Protein AF-A0A2M6ZKQ8-F1 (afdb_monomer)

Sequence (285 aa):
KYWEIKCQNPAWPGDPDGFCILHSQDKEKNPDDFQAALQARWKQTDQESYDFRGVFFPGFFEPVEVFGSQEFNQPVDFSWATFTKGANFYGAAFTKRAHFFKATFTEGADFYGAAIGGPVVFWGINPRDEAGRAPSFIGIFSRLEFQDRGVLRFQDTSLARVRFEGADLRRPEFHHVTWGSIGGRQIIYDEASLRQEEKEKPWFWDWFWARLSGHLALIAFALEIGHTADTTGRDSIGAYLAEEPAPPEPPWGDKYGEVERLYRNLKLNYEAAGDYKNAGDFHYG

Secondary structure (DSSP, 8-state):
--------SPPPTT-TT---TTT---TTS-HHHHHHHHHHHHT-TT-SSEE-TT-EE-TT--TTSSSTT-EE-S-EE-TT-EESS-EE-TT-EE-S-EEEES-EESS-EE-TT-EE-SEEEEES-S---TTS--PPPEEE-TT-EE-TT-EEEEESSB-TEEE-TT--TTS-EEES-B-EEETTEEE-HHHHHHHHHHHTSHHHHHHHHHHHHHHHHHHHHHHHTTS----SS---HHHHTTTSPPPPPPS-TTHHHHHHHHHHHHHHHHHHTT-HHHHHH----

Structure (mmCIF, N/CA/C/O backbone):
data_AF-A0A2M6ZKQ8-F1
#
_entry.id   AF-A0A2M6ZKQ8-F1
#
loop_
_atom_site.group_PDB
_atom_site.id
_atom_site.type_symbol
_atom_site.label_atom_id
_atom_site.label_alt_id
_atom_site.label_comp_id
_atom_site.label_asym_id
_atom_site.label_entity_id
_atom_site.label_seq_id
_atom_site.pdbx_PDB_ins_code
_atom_site.Cartn_x
_atom_site.Cartn_y
_atom_site.Cartn_z
_atom_site.occupancy
_atom_site.B_iso_or_equiv
_atom_site.auth_seq_id
_atom_site.auth_comp_id
_atom_site.auth_asym_id
_atom_site.auth_atom_id
_atom_site.pdbx_PDB_model_num
ATOM 1 N N . LYS A 1 1 ? -25.793 2.882 1.926 1.00 47.22 1 LYS A N 1
ATOM 2 C CA . LYS A 1 1 ? -24.306 2.849 1.922 1.00 47.22 1 LYS A CA 1
ATOM 3 C C . LYS A 1 1 ? -23.889 1.649 2.785 1.00 47.22 1 LYS A C 1
ATOM 5 O O . LYS A 1 1 ? -24.547 1.431 3.790 1.00 47.22 1 LYS A O 1
ATOM 10 N N . TYR A 1 2 ? -22.942 0.817 2.345 1.00 41.56 2 TYR A N 1
ATOM 11 C CA . TYR A 1 2 ? -22.690 -0.562 2.828 1.00 41.56 2 TYR A CA 1
ATOM 12 C C . TYR A 1 2 ? -22.033 -0.663 4.235 1.00 41.56 2 TYR A C 1
ATOM 14 O O . TYR A 1 2 ? -21.024 -1.342 4.389 1.00 41.56 2 TYR A O 1
ATOM 22 N N . TRP A 1 3 ? -22.578 -0.007 5.271 1.00 48.62 3 TRP A N 1
ATOM 23 C CA . TRP A 1 3 ? -21.941 0.069 6.605 1.00 48.62 3 TRP A CA 1
ATOM 24 C C . TRP A 1 3 ? -22.767 -0.471 7.781 1.00 48.62 3 TRP A C 1
ATOM 26 O O . TRP A 1 3 ? -22.469 -0.148 8.924 1.00 48.62 3 TRP A O 1
ATOM 36 N N . GLU A 1 4 ? -23.762 -1.333 7.567 1.00 48.19 4 GLU A N 1
ATOM 37 C CA . GLU A 1 4 ? -24.428 -2.040 8.680 1.00 48.19 4 GLU A CA 1
ATOM 38 C C . GLU A 1 4 ? -23.592 -3.212 9.232 1.00 48.19 4 GLU A C 1
ATOM 40 O O . GLU A 1 4 ? -24.129 -4.222 9.688 1.00 48.19 4 GLU A O 1
ATOM 45 N N . ILE A 1 5 ? -22.260 -3.104 9.240 1.00 55.84 5 ILE A N 1
ATOM 46 C CA . ILE A 1 5 ? -21.491 -3.923 10.175 1.00 55.84 5 ILE A CA 1
ATOM 47 C C . ILE A 1 5 ? -21.741 -3.267 11.526 1.00 55.84 5 ILE A C 1
ATOM 49 O O . ILE A 1 5 ? -21.116 -2.261 11.853 1.00 55.84 5 ILE A O 1
ATOM 53 N N . LYS A 1 6 ? -22.719 -3.785 12.278 1.00 59.50 6 LYS A N 1
ATOM 54 C CA . LYS A 1 6 ? -22.971 -3.351 13.653 1.00 59.50 6 LYS A CA 1
ATOM 55 C C . LYS A 1 6 ? -21.688 -3.564 14.444 1.00 59.50 6 LYS A C 1
ATOM 57 O O . LYS A 1 6 ? -21.388 -4.678 14.872 1.00 59.50 6 LYS A O 1
ATOM 62 N N . CYS A 1 7 ? -20.911 -2.498 14.593 1.00 74.56 7 CYS A N 1
ATOM 63 C CA . CYS A 1 7 ? -19.802 -2.485 15.517 1.00 74.56 7 CYS A CA 1
ATOM 64 C C . CYS A 1 7 ? -20.380 -2.796 16.899 1.00 74.56 7 CYS A C 1
ATOM 66 O O . CYS A 1 7 ? -21.322 -2.146 17.339 1.00 74.56 7 CYS A O 1
ATOM 68 N N . GLN A 1 8 ? -19.857 -3.831 17.552 1.00 77.81 8 GLN A N 1
ATOM 69 C CA . GLN A 1 8 ? -20.337 -4.247 18.872 1.00 77.81 8 GLN A CA 1
ATOM 70 C C . GLN A 1 8 ? -19.828 -3.324 19.990 1.00 77.81 8 GLN A C 1
ATOM 72 O O . GLN A 1 8 ? -20.259 -3.450 21.133 1.00 77.81 8 GLN A O 1
ATOM 77 N N . ASN A 1 9 ? -18.908 -2.405 19.673 1.00 81.00 9 ASN A N 1
ATOM 78 C CA . ASN A 1 9 ? -18.417 -1.431 20.637 1.00 81.00 9 ASN A CA 1
ATOM 79 C C . ASN A 1 9 ? -19.531 -0.425 20.964 1.00 81.00 9 ASN A C 1
ATOM 81 O O . ASN A 1 9 ? -20.252 -0.006 20.054 1.00 81.00 9 ASN A O 1
ATOM 85 N N . PRO A 1 10 ? -19.642 0.013 22.229 1.00 85.44 10 PRO A N 1
ATOM 86 C CA . PRO A 1 10 ? -20.581 1.061 22.594 1.00 85.44 10 PRO A CA 1
ATOM 87 C C . PRO A 1 10 ? -20.283 2.352 21.822 1.00 85.44 10 PRO A C 1
ATOM 89 O O . PRO A 1 10 ? -19.131 2.633 21.472 1.00 85.44 10 PRO A O 1
ATOM 92 N N . ALA A 1 11 ? -21.334 3.138 21.581 1.00 88.19 11 ALA A N 1
ATOM 93 C CA . ALA A 1 11 ? -21.202 4.487 21.051 1.00 88.19 11 ALA A CA 1
ATOM 94 C C . ALA A 1 11 ? -20.261 5.303 21.948 1.00 88.19 11 ALA A C 1
ATOM 96 O O . ALA A 1 11 ? -20.346 5.240 23.178 1.00 88.19 11 ALA A O 1
ATOM 97 N N . TRP A 1 12 ? -19.347 6.045 21.333 1.00 89.19 12 TRP A N 1
ATOM 98 C CA . TRP A 1 12 ? -18.466 6.946 22.056 1.00 89.19 12 TRP A CA 1
ATOM 99 C C . TRP A 1 12 ? -19.237 8.237 22.350 1.00 89.19 12 TRP A C 1
ATOM 101 O O . TRP A 1 12 ? -19.787 8.820 21.420 1.00 89.19 12 TRP A O 1
ATOM 111 N N . PRO A 1 13 ? -19.293 8.710 23.610 1.00 86.75 13 PRO A N 1
ATOM 112 C CA . PRO A 1 13 ? -20.080 9.893 23.964 1.00 86.75 13 PRO A CA 1
ATOM 113 C C . PRO A 1 13 ? -19.708 11.174 23.202 1.00 86.75 13 PRO A C 1
ATOM 115 O O . PRO A 1 13 ? -20.522 12.090 23.142 1.00 86.75 13 PRO A O 1
ATOM 118 N N . GLY A 1 14 ? -18.489 11.248 22.657 1.00 84.19 14 GLY A N 1
ATOM 119 C CA . GLY A 1 14 ? -18.013 12.387 21.870 1.00 84.19 14 GLY A CA 1
ATOM 120 C C . GLY A 1 14 ? -18.521 12.430 20.427 1.00 84.19 14 GLY A C 1
ATOM 121 O O . GLY A 1 14 ? -18.343 13.450 19.771 1.00 84.19 14 GLY A O 1
ATOM 122 N N . ASP A 1 15 ? -19.168 11.371 19.928 1.00 87.38 15 ASP A N 1
ATOM 123 C CA . ASP A 1 15 ? -19.640 11.303 18.545 1.00 87.38 15 ASP A CA 1
ATOM 124 C C . ASP A 1 15 ? -21.160 11.555 18.449 1.00 87.38 15 ASP A C 1
ATOM 126 O O . ASP A 1 15 ? -21.947 10.777 19.000 1.00 87.38 15 ASP A O 1
ATOM 130 N N . PRO A 1 16 ? -21.612 12.613 17.749 1.00 85.69 16 PRO A N 1
ATOM 131 C CA . PRO A 1 16 ? -23.032 12.968 17.667 1.00 85.69 16 PRO A CA 1
ATOM 132 C C . PRO A 1 16 ? -23.868 11.967 16.858 1.00 85.69 16 PRO A C 1
ATOM 134 O O . PRO A 1 16 ? -25.083 11.898 17.048 1.00 85.69 16 PRO A O 1
ATOM 137 N N . ASP A 1 17 ? -23.232 11.183 15.986 1.00 86.25 17 ASP A N 1
ATOM 138 C CA . ASP A 1 17 ? -23.883 10.190 15.131 1.00 86.25 17 ASP A CA 1
ATOM 139 C C . ASP A 1 17 ? -23.919 8.797 15.792 1.00 86.25 17 ASP A C 1
ATOM 141 O O . ASP A 1 17 ? -24.439 7.833 15.223 1.00 86.25 17 ASP A O 1
ATOM 145 N N . GLY A 1 18 ? -23.403 8.684 17.023 1.00 86.69 18 GLY A N 1
ATOM 146 C CA . GLY A 1 18 ? -23.422 7.460 17.816 1.00 86.69 18 GLY A CA 1
ATOM 147 C C . GLY A 1 18 ? -22.392 6.419 17.378 1.00 86.69 18 GLY A C 1
ATOM 148 O O . GLY A 1 18 ? -22.538 5.240 17.717 1.00 86.69 18 GLY A O 1
ATOM 149 N N . PHE A 1 19 ? -21.349 6.811 16.638 1.00 89.75 19 PHE A N 1
ATOM 150 C CA . PHE A 1 19 ? -20.256 5.895 16.316 1.00 89.75 19 PHE A CA 1
ATOM 151 C C . PHE A 1 19 ? -19.421 5.563 17.558 1.00 89.75 19 PHE A C 1
ATOM 153 O O . PHE A 1 19 ? -19.274 6.360 18.483 1.00 89.75 19 PHE A O 1
ATOM 160 N N . CYS A 1 20 ? -18.832 4.365 17.592 1.00 91.75 20 CYS A N 1
ATOM 161 C CA . CYS A 1 20 ? -17.807 4.066 18.589 1.00 91.75 20 CYS A CA 1
ATOM 162 C C . CYS A 1 20 ? -16.519 4.839 18.268 1.00 91.75 20 CYS A C 1
ATOM 164 O O . CYS A 1 20 ? -16.308 5.272 17.136 1.00 91.75 20 CYS A O 1
ATOM 166 N N . ILE A 1 21 ? -15.603 4.942 19.229 1.00 91.94 21 ILE A N 1
ATOM 167 C CA . ILE A 1 21 ? -14.386 5.750 19.066 1.00 91.94 21 ILE A CA 1
ATOM 168 C C . ILE A 1 21 ? -13.503 5.308 17.881 1.00 91.94 21 ILE A C 1
ATOM 170 O O . ILE A 1 21 ? -12.842 6.131 17.250 1.00 91.94 21 ILE A O 1
ATOM 174 N N . LEU A 1 22 ? -13.523 4.019 17.516 1.00 90.62 22 LEU A N 1
ATOM 175 C CA . LEU A 1 22 ? -12.774 3.504 16.362 1.00 90.62 22 LEU A CA 1
ATOM 176 C C . LEU A 1 22 ? -13.371 3.960 15.024 1.00 90.62 22 LEU A C 1
ATOM 178 O O . LEU A 1 22 ? -12.634 4.168 14.064 1.00 90.62 22 LEU A O 1
ATOM 182 N N . HIS A 1 23 ? -14.691 4.123 14.964 1.00 91.88 23 HIS A N 1
ATOM 183 C CA . HIS A 1 23 ? -15.439 4.452 13.747 1.00 91.88 23 HIS A CA 1
ATOM 184 C C . HIS A 1 23 ? -15.820 5.932 13.650 1.00 91.88 23 HIS A C 1
ATOM 186 O O . HIS A 1 23 ? -16.163 6.392 12.564 1.00 91.88 23 HIS A O 1
ATOM 192 N N . SER A 1 24 ? -15.715 6.680 14.750 1.00 91.88 24 SER A N 1
ATOM 193 C CA . SER A 1 24 ? -15.879 8.131 14.759 1.00 91.88 24 SER A CA 1
ATOM 194 C C . SER A 1 24 ? -14.840 8.800 13.858 1.00 91.88 24 SER A C 1
ATOM 196 O O . SER A 1 24 ? -13.636 8.518 13.957 1.00 91.88 24 SER A O 1
ATOM 198 N N . GLN A 1 25 ? -15.323 9.695 12.993 1.00 91.25 25 GLN A N 1
ATOM 199 C CA . GLN A 1 25 ? -14.504 10.511 12.090 1.00 91.25 25 GLN A CA 1
ATOM 200 C C . GLN A 1 25 ? -13.973 11.786 12.754 1.00 91.25 25 GLN A C 1
ATOM 202 O O . GLN A 1 25 ? -13.304 12.586 12.093 1.00 91.25 25 GLN A O 1
ATOM 207 N N . ASP A 1 26 ? -14.255 11.983 14.044 1.00 89.06 26 ASP A N 1
ATOM 208 C CA . ASP A 1 26 ? -13.649 13.063 14.805 1.00 89.06 26 ASP A CA 1
ATOM 209 C C . ASP A 1 26 ? -12.125 12.869 14.848 1.00 89.06 26 ASP A C 1
ATOM 211 O O . ASP A 1 26 ? -11.605 11.833 15.280 1.00 89.06 26 ASP A O 1
ATOM 215 N N . LYS A 1 27 ? -11.403 13.870 14.340 1.00 83.06 27 LYS A N 1
ATOM 216 C CA . LYS A 1 27 ? -9.936 13.882 14.295 1.00 83.06 27 LYS A CA 1
ATOM 217 C C . LYS A 1 27 ? -9.327 14.206 15.655 1.00 83.06 27 LYS A C 1
ATOM 219 O O . LYS A 1 27 ? -8.185 13.824 15.890 1.00 83.06 27 LYS A O 1
ATOM 224 N N . GLU A 1 28 ? -10.101 14.841 16.530 1.00 82.62 28 GLU A N 1
ATOM 225 C CA . GLU A 1 28 ? -9.702 15.292 17.864 1.00 82.62 28 GLU A CA 1
ATOM 226 C C . GLU A 1 28 ? -10.157 14.315 18.962 1.00 82.62 28 GLU A C 1
ATOM 228 O O . GLU A 1 28 ? -10.115 14.636 20.152 1.00 82.62 28 GLU A O 1
ATOM 233 N N . LYS A 1 29 ? -10.596 13.103 18.586 1.00 87.06 29 LYS A N 1
ATOM 234 C CA . LYS A 1 29 ? -10.920 12.050 19.552 1.00 87.06 29 LYS A CA 1
ATOM 235 C C . LYS A 1 29 ? -9.732 11.748 20.456 1.00 87.06 29 LYS A C 1
ATOM 237 O O . LYS A 1 29 ? -8.587 11.745 20.010 1.00 87.06 29 LYS A O 1
ATOM 242 N N . ASN A 1 30 ? -10.024 11.463 21.722 1.00 87.38 30 ASN A N 1
ATOM 243 C CA . ASN A 1 30 ? -8.994 11.259 22.731 1.00 87.38 30 ASN A CA 1
ATOM 244 C C . ASN A 1 30 ? -8.021 10.123 22.315 1.00 87.38 30 ASN A C 1
ATOM 246 O O . ASN A 1 30 ? -8.480 9.009 22.027 1.00 87.38 30 ASN A O 1
ATOM 250 N N . PRO A 1 31 ? -6.699 10.388 22.284 1.00 86.25 31 PRO A N 1
ATOM 251 C CA . PRO A 1 31 ? -5.703 9.397 21.889 1.00 86.25 31 PRO A CA 1
ATOM 252 C C . PRO A 1 31 ? -5.658 8.138 22.739 1.00 86.25 31 PRO A C 1
ATOM 254 O O . PRO A 1 31 ? -5.641 7.034 22.189 1.00 86.25 31 PRO A O 1
ATOM 257 N N . ASP A 1 32 ? -5.693 8.304 24.057 1.00 86.25 32 ASP A N 1
ATOM 258 C CA . ASP A 1 32 ? -5.588 7.211 25.016 1.00 86.25 32 ASP A CA 1
ATOM 259 C C . ASP A 1 32 ? -6.807 6.289 24.910 1.00 86.25 32 ASP A C 1
ATOM 261 O O . ASP A 1 32 ? 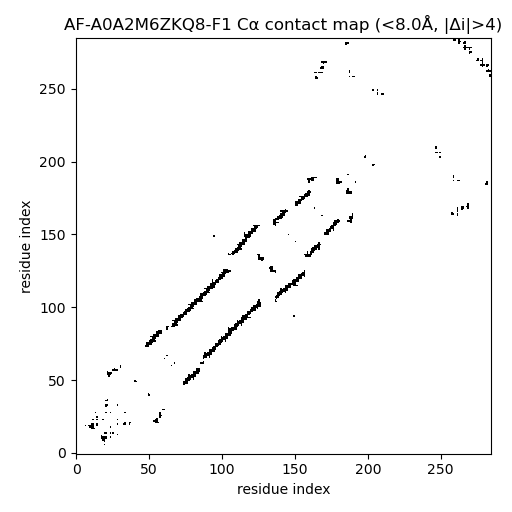-6.669 5.065 24.858 1.00 86.25 32 ASP A O 1
ATOM 265 N N . ASP A 1 33 ? -8.006 6.866 24.785 1.00 88.62 33 ASP A N 1
ATOM 266 C CA . ASP A 1 33 ? -9.246 6.106 24.627 1.00 88.62 33 ASP A CA 1
ATOM 267 C C . ASP A 1 33 ? -9.259 5.319 23.307 1.00 88.62 33 ASP A C 1
ATOM 269 O O . ASP A 1 33 ? -9.672 4.153 23.269 1.00 88.62 33 ASP A O 1
ATOM 273 N N . PHE A 1 34 ? -8.799 5.930 22.205 1.00 89.25 34 PHE A N 1
ATOM 274 C CA . PHE A 1 34 ? -8.717 5.230 20.923 1.00 89.25 34 PHE A CA 1
ATOM 275 C C . PHE A 1 34 ? -7.690 4.101 20.995 1.00 89.25 34 PHE A C 1
ATOM 277 O O . PHE A 1 34 ? -7.975 2.988 20.547 1.00 89.25 34 PHE A O 1
ATOM 284 N N . GLN A 1 35 ? -6.508 4.363 21.561 1.00 86.44 35 GLN A N 1
ATOM 285 C CA . GLN A 1 35 ? -5.457 3.361 21.705 1.00 86.44 35 GLN A CA 1
ATOM 286 C C . GLN A 1 35 ? -5.925 2.204 22.592 1.00 86.44 35 GLN A C 1
ATOM 288 O O . GLN A 1 35 ? -5.723 1.045 22.231 1.00 86.44 35 GLN A O 1
ATOM 293 N N . ALA A 1 36 ? -6.627 2.484 23.692 1.00 86.38 36 ALA A N 1
ATOM 294 C CA . ALA A 1 36 ? -7.229 1.464 24.544 1.00 86.38 36 ALA A CA 1
ATOM 295 C C . ALA A 1 36 ? -8.258 0.616 23.778 1.00 86.38 36 ALA A C 1
ATOM 297 O O . ALA A 1 36 ? -8.217 -0.615 23.845 1.00 86.38 36 ALA A O 1
ATOM 298 N N . ALA A 1 37 ? -9.138 1.248 22.993 1.00 88.06 37 ALA A N 1
ATOM 299 C CA . ALA A 1 37 ? -10.113 0.544 22.159 1.00 88.06 37 ALA A CA 1
ATOM 300 C C . ALA A 1 37 ? -9.448 -0.317 21.070 1.00 88.06 37 ALA A C 1
ATOM 302 O O . ALA A 1 37 ? -9.923 -1.417 20.773 1.00 88.06 37 ALA A O 1
ATOM 303 N N . LEU A 1 38 ? -8.338 0.152 20.494 1.00 87.12 38 LEU A N 1
ATOM 304 C CA . LEU A 1 38 ? -7.572 -0.572 19.483 1.00 87.12 38 LEU A CA 1
ATOM 305 C C . LEU A 1 38 ? -6.811 -1.760 20.088 1.00 87.12 38 LEU A C 1
ATOM 307 O O . LEU A 1 38 ? -6.895 -2.878 19.579 1.00 87.12 38 LEU A O 1
ATOM 311 N N . GLN A 1 39 ? -6.135 -1.561 21.221 1.00 83.56 39 GLN A N 1
ATOM 312 C CA . GLN A 1 39 ? -5.462 -2.633 21.959 1.00 83.56 39 GLN A CA 1
ATOM 313 C C . GLN A 1 39 ? -6.450 -3.698 22.445 1.00 83.56 39 GLN A C 1
ATOM 315 O O . GLN A 1 39 ? -6.131 -4.887 22.435 1.00 83.56 39 GLN A O 1
ATOM 320 N N . ALA A 1 40 ? -7.663 -3.298 22.837 1.00 81.56 40 ALA A N 1
ATOM 321 C CA . ALA A 1 40 ? -8.723 -4.228 23.208 1.00 81.56 40 ALA A CA 1
ATOM 322 C C . ALA A 1 40 ? -9.171 -5.117 22.037 1.00 81.56 40 ALA A C 1
ATOM 324 O O . ALA A 1 40 ? -9.675 -6.208 22.286 1.00 81.56 40 ALA A O 1
ATOM 325 N N . ARG A 1 41 ? -8.976 -4.695 20.778 1.00 77.50 41 ARG A N 1
ATOM 326 C CA . ARG A 1 41 ? -9.163 -5.562 19.602 1.00 77.50 41 ARG A CA 1
ATOM 327 C C . ARG A 1 41 ? -7.996 -6.528 19.431 1.00 77.50 41 ARG A C 1
ATOM 329 O O . ARG A 1 41 ? -8.231 -7.707 19.217 1.00 77.50 41 ARG A O 1
ATOM 336 N N . TRP A 1 42 ? -6.764 -6.057 19.615 1.00 76.25 42 TRP A N 1
ATOM 337 C CA . TRP A 1 42 ? -5.563 -6.889 19.478 1.00 76.25 42 TRP A CA 1
ATOM 338 C C . TRP A 1 42 ? -5.480 -8.023 20.508 1.00 76.25 42 TRP A C 1
ATOM 340 O O . TRP A 1 42 ? -5.042 -9.127 20.199 1.00 76.25 42 TRP A O 1
ATOM 350 N N . LYS A 1 43 ? -5.894 -7.753 21.752 1.00 68.94 43 LYS A N 1
ATOM 351 C CA . LYS A 1 43 ? -5.790 -8.694 22.881 1.00 68.94 43 LYS A CA 1
ATOM 352 C C . LYS A 1 43 ? -6.867 -9.781 22.897 1.00 68.94 43 LYS A C 1
ATOM 354 O O . LYS A 1 43 ? -6.831 -10.635 23.779 1.00 68.94 43 LYS A O 1
ATOM 359 N N . GLN A 1 44 ? -7.824 -9.768 21.970 1.00 66.25 44 GLN A N 1
ATOM 360 C CA . GLN A 1 44 ? -8.826 -10.830 21.877 1.00 66.25 44 GLN A CA 1
ATOM 361 C C . GLN A 1 44 ? -8.190 -12.066 21.228 1.00 66.25 44 GLN A C 1
ATOM 363 O O . GLN A 1 44 ? -8.255 -12.256 20.020 1.00 66.25 44 GLN A O 1
ATOM 368 N N . THR A 1 45 ? -7.554 -12.900 22.054 1.00 54.03 45 THR A N 1
ATOM 369 C CA . THR A 1 45 ? -6.807 -14.109 21.657 1.00 54.03 45 THR A CA 1
ATOM 370 C C . THR A 1 45 ? -7.648 -15.176 20.956 1.00 54.03 45 THR A C 1
ATOM 372 O O . THR A 1 45 ? -7.084 -16.042 20.294 1.00 54.03 45 THR A O 1
ATOM 375 N N . ASP A 1 46 ? -8.975 -15.098 21.072 1.00 65.38 46 ASP A N 1
ATOM 376 C CA . ASP A 1 46 ? -9.921 -16.044 20.469 1.00 65.38 46 ASP A CA 1
ATOM 377 C C . ASP A 1 46 ? -10.451 -15.577 19.102 1.00 65.38 46 ASP A C 1
ATOM 379 O O . ASP A 1 46 ? -11.302 -16.240 18.510 1.00 65.38 46 ASP A O 1
ATOM 383 N N . GLN A 1 47 ? -10.004 -14.422 18.594 1.00 68.44 47 GLN A N 1
ATOM 384 C CA . GLN A 1 47 ? -10.425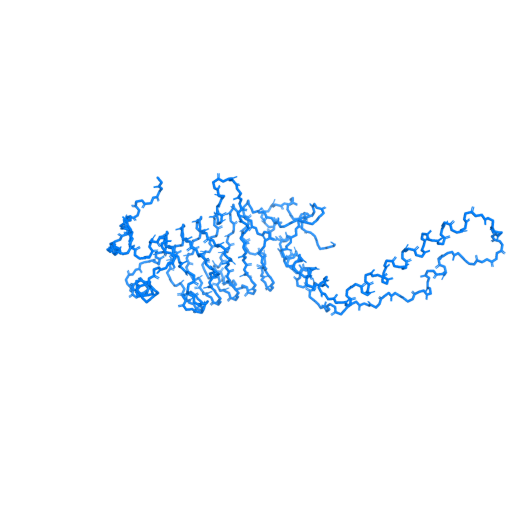 -13.970 17.269 1.00 68.44 47 GLN A CA 1
ATOM 385 C C . GLN A 1 47 ? -9.860 -14.889 16.184 1.00 68.44 47 GLN A C 1
ATOM 387 O O . GLN A 1 47 ? -8.731 -15.352 16.274 1.00 68.44 47 GLN A O 1
ATOM 392 N N . GLU A 1 48 ? -10.654 -15.167 15.150 1.00 84.06 48 GLU A N 1
ATOM 393 C CA . GLU A 1 48 ? -10.186 -15.860 13.941 1.00 84.06 48 GLU A CA 1
ATOM 394 C C . GLU A 1 48 ? -9.548 -14.888 12.936 1.00 84.06 48 GLU A C 1
ATOM 396 O O . GLU A 1 48 ? -8.918 -15.320 11.971 1.00 84.06 48 GLU A O 1
ATOM 401 N N . SER A 1 49 ? -9.742 -13.579 13.133 1.00 88.88 49 SER A N 1
ATOM 402 C CA . SER A 1 49 ? -9.271 -12.510 12.254 1.00 88.88 49 SER A CA 1
ATOM 403 C C . SER A 1 49 ? -9.232 -11.159 12.965 1.00 88.88 49 SER A C 1
ATOM 405 O O . SER A 1 49 ? -10.150 -10.836 13.720 1.00 88.88 49 SER A O 1
ATOM 407 N N . TYR A 1 50 ? -8.267 -10.319 12.605 1.00 88.50 50 TYR A N 1
ATOM 408 C CA . TYR A 1 50 ? -8.221 -8.912 12.987 1.00 88.50 50 TYR A CA 1
ATOM 409 C C . TYR A 1 50 ? -9.170 -8.078 12.108 1.00 88.50 50 TYR A C 1
ATOM 411 O O . TYR A 1 50 ? -8.958 -7.932 10.903 1.00 88.50 50 TYR A O 1
ATOM 419 N N . ASP A 1 51 ? -10.219 -7.511 12.706 1.00 88.19 51 ASP A N 1
ATOM 420 C CA . ASP A 1 51 ? -11.218 -6.696 11.999 1.00 88.19 51 ASP A CA 1
ATOM 421 C C . ASP A 1 51 ? -11.023 -5.195 12.263 1.00 88.19 51 ASP A C 1
ATOM 423 O O . ASP A 1 51 ? -11.417 -4.678 13.317 1.00 88.19 51 ASP A O 1
ATOM 427 N N . PHE A 1 52 ? -10.449 -4.500 11.277 1.00 90.44 52 PHE A N 1
ATOM 428 C CA . PHE A 1 52 ? -10.273 -3.045 11.243 1.00 90.44 52 PHE A CA 1
ATOM 429 C C . PHE A 1 52 ? -11.147 -2.381 10.172 1.00 90.44 52 PHE A C 1
ATOM 431 O O . PHE A 1 52 ? -10.866 -1.259 9.733 1.00 90.44 52 PHE A O 1
ATOM 438 N N . ARG A 1 53 ? -12.226 -3.044 9.740 1.00 91.50 53 ARG A N 1
ATOM 439 C CA . ARG A 1 53 ? -13.091 -2.503 8.692 1.00 91.50 53 ARG A CA 1
ATOM 440 C C . ARG A 1 53 ? -13.726 -1.189 9.128 1.00 91.50 53 ARG A C 1
ATOM 442 O O . ARG A 1 53 ? -14.306 -1.085 10.212 1.00 91.50 53 ARG A O 1
ATOM 449 N N . GLY A 1 54 ? -13.623 -0.182 8.265 1.00 91.25 54 GLY A N 1
ATOM 450 C CA . GLY A 1 54 ? -14.181 1.152 8.484 1.00 91.25 54 GLY A CA 1
ATOM 451 C C . GLY A 1 54 ? -13.518 1.970 9.596 1.00 91.25 54 GLY A C 1
ATOM 452 O O . GLY A 1 54 ? -13.996 3.064 9.880 1.00 91.25 54 GLY A O 1
ATOM 453 N N . VAL A 1 55 ? -12.460 1.470 10.247 1.00 91.75 55 VAL A N 1
ATOM 454 C CA . VAL A 1 55 ? -11.797 2.200 11.337 1.00 91.75 55 VAL A CA 1
ATOM 455 C C . VAL A 1 55 ? -11.195 3.497 10.797 1.00 91.75 55 VAL A C 1
ATOM 457 O O . VAL A 1 55 ? -10.523 3.511 9.764 1.00 91.75 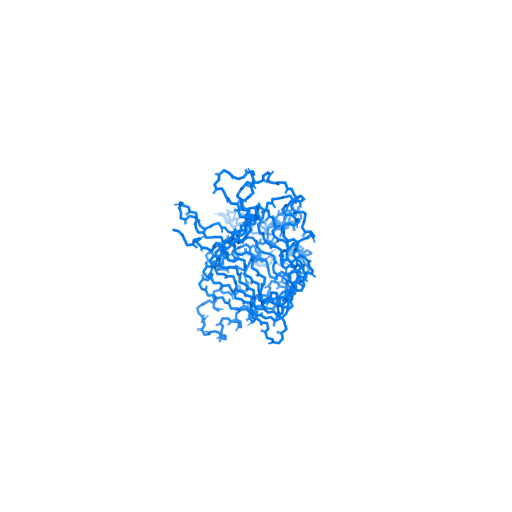55 VAL A O 1
ATOM 460 N N . PHE A 1 56 ? -11.434 4.593 11.508 1.00 92.38 56 PHE A N 1
ATOM 461 C CA . PHE A 1 56 ? -10.873 5.902 11.209 1.00 92.38 56 PHE A CA 1
ATOM 462 C C . PHE A 1 56 ? -9.654 6.130 12.107 1.00 92.38 56 PHE A C 1
ATOM 464 O O . PHE A 1 56 ? -9.803 6.416 13.293 1.00 92.38 56 PHE A O 1
ATOM 471 N N . PHE A 1 57 ? -8.449 5.969 11.570 1.00 90.56 57 PHE A N 1
ATOM 472 C CA . PHE A 1 57 ? -7.189 6.167 12.281 1.00 90.56 57 PHE A CA 1
ATOM 473 C C . PHE A 1 57 ? -6.826 7.662 12.298 1.00 90.56 57 PHE A C 1
ATOM 475 O O . PHE A 1 57 ? -6.541 8.240 11.238 1.00 90.56 57 PHE A O 1
ATOM 482 N N . PRO A 1 58 ? -6.866 8.310 13.475 1.00 86.50 58 PRO A N 1
ATOM 483 C CA . PRO A 1 58 ? -6.557 9.726 13.617 1.00 86.50 58 PRO A CA 1
ATOM 484 C C . PRO A 1 58 ? -5.044 9.975 13.542 1.00 86.50 58 PRO A C 1
ATOM 486 O O . PRO A 1 58 ? -4.230 9.057 13.623 1.00 86.50 58 PRO A O 1
ATOM 489 N N . GLY A 1 59 ? -4.669 11.237 13.361 1.00 73.62 59 GLY A N 1
ATOM 490 C CA . GLY A 1 59 ? -3.315 11.619 12.969 1.00 73.62 59 GLY A CA 1
ATOM 491 C C . GLY A 1 59 ? -2.284 11.776 14.083 1.00 73.62 59 GLY A C 1
ATOM 492 O O . GLY A 1 59 ? -1.175 12.211 13.804 1.00 73.62 59 GLY A O 1
ATOM 493 N N . PHE A 1 60 ? -2.640 11.483 15.329 1.00 69.38 60 PHE A N 1
ATOM 494 C CA . PHE A 1 60 ? -1.734 11.604 16.476 1.00 69.38 60 PHE A CA 1
ATOM 495 C C . PHE A 1 60 ? -0.970 10.308 16.782 1.00 69.38 60 PHE A C 1
ATOM 497 O O . PHE A 1 60 ? -0.156 10.287 17.699 1.00 69.38 60 PHE A O 1
ATOM 504 N N . PHE A 1 61 ? -1.235 9.223 16.045 1.00 62.25 61 PHE A N 1
ATOM 505 C CA . PHE A 1 61 ? -0.439 8.005 16.149 1.00 62.25 61 PHE A CA 1
ATOM 506 C C . PHE A 1 61 ? 0.940 8.257 15.551 1.00 62.25 61 PHE A C 1
ATOM 508 O O . PHE A 1 61 ? 1.077 8.407 14.337 1.00 62.25 61 PHE A O 1
ATOM 515 N N . GLU A 1 62 ? 1.959 8.305 16.407 1.00 54.91 62 GLU A N 1
ATOM 516 C CA . GLU A 1 62 ? 3.342 8.287 15.948 1.00 54.91 62 GLU A CA 1
ATOM 517 C C . GLU A 1 62 ? 3.604 6.988 15.162 1.00 54.91 62 GLU A C 1
ATOM 519 O O . GLU A 1 62 ? 3.068 5.929 15.520 1.00 54.91 62 GLU A O 1
ATOM 524 N N . PRO A 1 63 ? 4.430 7.028 14.099 1.00 43.69 63 PRO A N 1
ATOM 525 C CA . PRO A 1 63 ? 4.557 5.931 13.144 1.00 43.69 63 PRO A CA 1
ATOM 526 C C . PRO A 1 63 ? 4.891 4.572 13.789 1.00 43.69 63 PRO A C 1
ATOM 528 O O . PRO A 1 63 ? 4.497 3.535 13.276 1.00 43.69 63 PRO A O 1
ATOM 531 N N . VAL A 1 64 ? 5.580 4.523 14.926 1.00 49.72 64 VAL A N 1
ATOM 532 C CA . VAL A 1 64 ? 6.068 3.249 15.482 1.00 49.72 64 VAL A CA 1
ATOM 533 C C . VAL A 1 64 ? 4.986 2.448 16.229 1.00 49.72 64 VAL A C 1
ATOM 535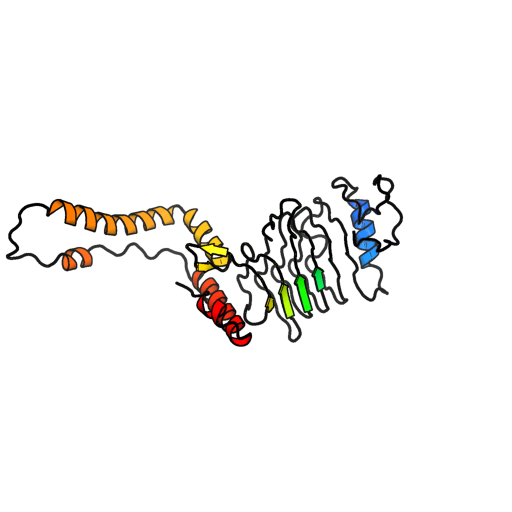 O O . VAL A 1 64 ? 5.151 1.247 16.422 1.00 49.72 64 VAL A O 1
ATOM 538 N N . GLU A 1 65 ? 3.867 3.049 16.641 1.00 65.12 65 GLU A N 1
ATOM 539 C CA . GLU A 1 65 ? 3.089 2.465 17.748 1.00 65.12 65 GLU A CA 1
ATOM 540 C C . GLU A 1 65 ? 1.941 1.511 17.380 1.00 65.12 65 GLU A C 1
ATOM 542 O O . GLU A 1 65 ? 1.395 0.878 18.284 1.00 65.12 65 GLU A O 1
ATOM 547 N N . VAL A 1 66 ? 1.555 1.354 16.105 1.00 73.25 66 VAL A N 1
ATOM 548 C CA . VAL A 1 66 ? 0.314 0.610 15.785 1.00 73.25 66 VAL A CA 1
ATOM 549 C C . VAL A 1 66 ? 0.519 -0.692 15.010 1.00 73.25 66 VAL A C 1
ATOM 551 O O . VAL A 1 66 ? 0.121 -1.748 15.497 1.00 73.25 66 VAL A O 1
ATOM 554 N N . PHE A 1 67 ? 1.109 -0.649 13.812 1.00 86.38 67 PHE A N 1
ATOM 555 C CA . PHE A 1 67 ? 1.274 -1.848 12.971 1.00 86.38 67 PHE A CA 1
ATOM 556 C C . PHE A 1 67 ? 2.729 -2.144 12.590 1.00 86.38 67 PHE A C 1
ATOM 558 O O . PHE A 1 67 ? 3.008 -3.221 12.061 1.00 86.38 67 PHE A O 1
ATOM 565 N N . GLY A 1 68 ? 3.657 -1.229 12.881 1.00 87.12 68 GLY A N 1
ATOM 566 C CA . GLY A 1 68 ? 5.084 -1.421 12.641 1.00 87.12 68 GLY A CA 1
ATOM 567 C C . GLY A 1 68 ? 5.625 -2.635 13.398 1.00 87.12 68 GLY A C 1
ATOM 568 O O . GLY A 1 68 ? 5.317 -2.842 14.573 1.00 87.12 68 GLY A O 1
ATOM 569 N N . SER A 1 69 ? 6.412 -3.457 12.707 1.00 90.12 69 SER A N 1
ATOM 570 C CA . SER A 1 69 ? 7.031 -4.689 13.209 1.00 90.12 69 SER A CA 1
ATOM 571 C C . SER A 1 69 ? 6.048 -5.716 13.790 1.00 90.12 69 SER A C 1
ATOM 573 O O . SER A 1 69 ? 6.469 -6.647 14.475 1.00 90.12 69 SER A O 1
ATOM 575 N N . GLN A 1 70 ? 4.742 -5.565 13.544 1.00 89.94 70 GLN A N 1
ATOM 576 C CA . GLN A 1 70 ? 3.734 -6.511 14.013 1.00 89.94 70 GLN A CA 1
ATOM 577 C C . GLN A 1 70 ? 3.664 -7.734 13.104 1.00 89.94 70 GLN A C 1
ATOM 579 O O . GLN A 1 70 ? 3.737 -7.625 11.879 1.00 89.94 70 GLN A O 1
ATOM 584 N N . GLU A 1 71 ? 3.446 -8.903 13.704 1.00 92.62 71 GLU A N 1
ATOM 585 C CA . GLU A 1 71 ? 3.128 -10.125 12.971 1.00 92.62 71 GLU A CA 1
ATOM 586 C C . GLU A 1 71 ? 1.609 -10.344 12.929 1.00 92.62 71 GLU A C 1
ATOM 588 O O . GLU A 1 71 ? 0.975 -10.670 13.932 1.00 92.62 71 GLU A O 1
ATOM 593 N N . PHE A 1 72 ? 1.021 -10.224 11.740 1.00 91.94 72 PHE A N 1
ATOM 594 C CA . PHE A 1 72 ? -0.365 -10.591 11.469 1.00 91.94 72 PHE A CA 1
ATOM 595 C C . PHE A 1 72 ? -0.454 -12.089 11.158 1.00 91.94 72 PHE A C 1
ATOM 597 O O . PHE A 1 72 ? -0.426 -12.522 9.999 1.00 91.94 72 PHE A O 1
ATOM 604 N N . ASN A 1 73 ? -0.563 -12.884 12.223 1.00 92.25 73 ASN A N 1
ATOM 605 C CA . ASN A 1 73 ? -0.675 -14.346 12.176 1.00 92.25 73 ASN A CA 1
ATOM 606 C C . ASN A 1 73 ? -2.107 -14.878 11.978 1.00 92.25 73 ASN A C 1
ATOM 608 O O . ASN A 1 73 ? -2.315 -16.089 11.835 1.00 92.25 73 ASN A O 1
ATOM 612 N N . GLN A 1 74 ? -3.071 -13.966 11.888 1.00 92.50 74 GLN A N 1
ATOM 613 C CA . GLN A 1 74 ? -4.463 -14.195 11.521 1.00 92.50 74 GLN A CA 1
ATOM 614 C C . GLN A 1 74 ? -4.838 -13.307 10.329 1.00 92.50 74 GLN A C 1
ATOM 616 O O . GLN A 1 74 ? -4.175 -12.293 10.092 1.00 92.50 74 GLN A O 1
ATOM 621 N N . PRO A 1 75 ? -5.874 -13.666 9.547 1.00 94.50 75 PRO A N 1
ATOM 622 C CA . PRO A 1 75 ? -6.417 -12.774 8.535 1.00 94.50 75 PRO A CA 1
ATOM 623 C C . PRO A 1 75 ? -6.705 -11.378 9.101 1.00 94.50 75 PRO A C 1
ATOM 625 O O . PRO A 1 75 ? -7.288 -11.270 10.174 1.00 94.50 75 PRO A O 1
ATOM 628 N N . VAL A 1 76 ? -6.323 -10.323 8.386 1.00 93.94 76 VAL A N 1
ATOM 629 C CA . VAL A 1 76 ? -6.567 -8.928 8.773 1.00 93.94 76 VAL A CA 1
ATOM 630 C C . VAL A 1 76 ? -7.332 -8.189 7.681 1.00 93.94 76 VAL A C 1
ATOM 632 O O . VAL A 1 76 ? -7.006 -8.290 6.495 1.00 93.94 76 VAL A O 1
ATOM 635 N N . ASP A 1 77 ? -8.367 -7.451 8.071 1.00 94.25 77 ASP A N 1
ATOM 636 C CA . ASP A 1 77 ? -9.224 -6.714 7.146 1.00 94.25 77 ASP A CA 1
ATOM 637 C C . ASP A 1 77 ? -9.251 -5.215 7.482 1.00 94.25 77 ASP A C 1
ATOM 639 O O . ASP A 1 77 ? -9.818 -4.795 8.489 1.00 94.25 77 ASP A O 1
ATOM 643 N N . PHE A 1 78 ? -8.646 -4.412 6.605 1.00 95.06 78 PHE A N 1
ATOM 644 C CA . PHE A 1 78 ? -8.633 -2.947 6.626 1.00 95.06 78 PHE A CA 1
ATOM 645 C C . PHE A 1 78 ? -9.615 -2.348 5.610 1.00 95.06 78 PHE A C 1
ATOM 647 O O . PHE A 1 78 ? -9.461 -1.196 5.195 1.00 95.06 78 PHE A O 1
ATOM 654 N N . SER A 1 79 ? -10.609 -3.109 5.144 1.00 95.19 79 SER A N 1
ATOM 655 C CA . SER A 1 79 ? -11.555 -2.617 4.145 1.00 95.19 79 SER A CA 1
ATOM 656 C C . SER A 1 79 ? -12.243 -1.350 4.641 1.00 95.19 79 SER A C 1
ATOM 658 O O . SER A 1 79 ? -12.807 -1.328 5.735 1.00 95.19 79 SER A O 1
ATOM 660 N N . TRP A 1 80 ? -12.218 -0.296 3.828 1.00 94.19 80 TRP A N 1
ATOM 661 C CA . TRP A 1 80 ? -12.788 1.018 4.145 1.00 94.19 80 TRP A CA 1
ATOM 662 C C . TRP A 1 80 ? -12.164 1.741 5.342 1.00 94.19 80 TRP A C 1
ATOM 664 O O . TRP A 1 80 ? -12.694 2.762 5.778 1.00 94.19 80 TRP A O 1
ATOM 674 N N . ALA A 1 81 ? -11.043 1.246 5.872 1.00 93.94 81 ALA A N 1
ATOM 675 C CA . ALA A 1 81 ? -10.282 1.975 6.872 1.00 93.94 81 ALA A CA 1
ATOM 676 C C . ALA A 1 81 ? -9.778 3.304 6.294 1.00 93.94 81 ALA A C 1
ATOM 678 O O . ALA A 1 81 ? -9.449 3.403 5.108 1.00 93.94 81 ALA A O 1
ATOM 679 N N . THR A 1 82 ? -9.712 4.328 7.136 1.00 93.62 82 THR A N 1
ATOM 680 C CA . THR A 1 82 ? -9.192 5.647 6.768 1.00 93.62 82 THR A CA 1
ATOM 681 C C . THR A 1 82 ? -7.987 5.972 7.629 1.00 93.62 82 THR A C 1
ATOM 683 O O . THR A 1 82 ? -8.112 6.079 8.842 1.00 93.62 82 THR A O 1
ATOM 686 N N . PHE A 1 83 ? -6.834 6.164 7.000 1.00 92.44 83 PHE A N 1
ATOM 687 C CA . PHE A 1 83 ? -5.601 6.627 7.621 1.00 92.44 83 PHE A CA 1
ATOM 688 C C . PHE A 1 83 ? -5.422 8.104 7.291 1.00 92.44 83 PHE A C 1
ATOM 690 O O . PHE A 1 83 ? -5.208 8.462 6.132 1.00 92.44 83 PHE A O 1
ATOM 697 N N . THR A 1 84 ? -5.579 8.959 8.306 1.00 90.00 84 THR A N 1
ATOM 698 C CA . THR A 1 84 ? -5.530 10.427 8.154 1.00 90.00 84 THR A CA 1
ATOM 699 C C . THR A 1 84 ? -4.120 11.013 8.130 1.00 90.00 84 THR A C 1
ATOM 701 O O . THR A 1 84 ? -3.942 12.159 7.705 1.00 90.00 84 THR A O 1
ATOM 704 N N . LYS A 1 85 ? -3.133 10.219 8.540 1.00 87.31 85 LYS A N 1
ATOM 705 C CA . LYS A 1 85 ? -1.693 10.469 8.439 1.00 87.31 85 LYS A CA 1
ATOM 706 C C . LYS A 1 85 ? -1.011 9.257 7.809 1.00 87.31 85 LYS A C 1
ATOM 708 O O . LYS A 1 85 ? -1.691 8.306 7.420 1.00 87.31 85 LYS A O 1
ATOM 713 N N . GLY A 1 86 ? 0.313 9.311 7.677 1.00 86.81 86 GLY A N 1
ATOM 714 C CA . GLY A 1 86 ? 1.103 8.203 7.146 1.00 86.81 86 GLY A CA 1
ATOM 715 C C . GLY A 1 86 ? 0.848 6.910 7.925 1.00 86.81 86 GLY A C 1
ATOM 716 O O . GLY A 1 86 ? 1.125 6.841 9.120 1.00 86.81 86 GLY A O 1
ATOM 717 N N . ALA A 1 87 ? 0.307 5.889 7.258 1.00 90.62 87 ALA A N 1
ATOM 718 C CA . ALA A 1 87 ? 0.088 4.581 7.867 1.00 90.62 87 ALA A CA 1
ATOM 719 C C . ALA A 1 87 ? 1.410 3.811 7.926 1.00 90.62 87 ALA A C 1
ATOM 721 O O . ALA A 1 87 ? 2.053 3.627 6.896 1.00 90.62 87 ALA A O 1
ATOM 722 N N . ASN A 1 88 ? 1.820 3.345 9.101 1.00 91.44 88 ASN A N 1
ATOM 723 C CA . ASN A 1 88 ? 3.095 2.653 9.258 1.00 91.44 88 ASN A CA 1
ATOM 724 C C . ASN A 1 88 ? 2.892 1.143 9.447 1.00 91.44 88 ASN A C 1
ATOM 726 O O . ASN A 1 88 ? 2.336 0.702 10.450 1.00 91.44 88 ASN A O 1
ATOM 730 N N . PHE A 1 89 ? 3.399 0.384 8.480 1.00 94.12 89 PHE A N 1
ATOM 731 C CA . PHE A 1 89 ? 3.554 -1.070 8.447 1.00 94.12 89 PHE A CA 1
ATOM 732 C C . PHE A 1 89 ? 5.032 -1.463 8.233 1.00 94.12 89 PHE A C 1
ATOM 734 O O . PHE A 1 89 ? 5.326 -2.537 7.703 1.00 94.12 89 PHE A O 1
ATOM 741 N N . TYR A 1 90 ? 5.967 -0.590 8.620 1.00 93.94 90 TYR A N 1
ATOM 742 C CA . TYR A 1 90 ? 7.411 -0.809 8.561 1.00 93.94 90 TYR A CA 1
ATOM 743 C C . TYR A 1 90 ? 7.757 -2.134 9.235 1.00 93.94 90 TYR A C 1
ATOM 745 O O . TYR A 1 90 ? 7.411 -2.340 10.397 1.00 93.94 90 TYR A O 1
ATOM 753 N N . GLY A 1 91 ? 8.419 -3.043 8.522 1.00 94.62 91 GLY A N 1
ATOM 754 C CA . GLY A 1 91 ? 8.820 -4.349 9.051 1.00 94.62 91 GLY A CA 1
ATOM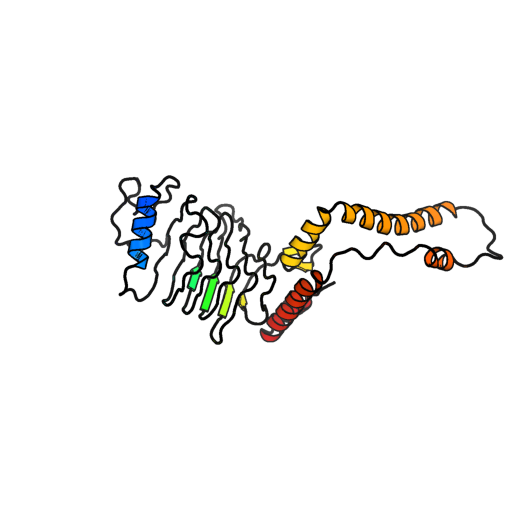 755 C C . GLY A 1 91 ? 7.666 -5.271 9.466 1.00 94.62 91 GLY A C 1
ATOM 756 O O . GLY A 1 91 ? 7.915 -6.290 10.106 1.00 94.62 91 GLY A O 1
ATOM 757 N N . ALA A 1 92 ? 6.409 -4.940 9.152 1.00 95.62 92 ALA A N 1
ATOM 758 C CA . ALA A 1 92 ? 5.272 -5.787 9.497 1.00 95.62 92 ALA A CA 1
ATOM 759 C C . ALA A 1 92 ? 5.318 -7.113 8.721 1.00 95.62 92 ALA A C 1
ATOM 761 O O . ALA A 1 92 ? 5.698 -7.152 7.550 1.00 95.62 92 ALA A O 1
ATOM 762 N N . ALA A 1 93 ? 4.877 -8.201 9.348 1.00 96.56 93 ALA A N 1
ATOM 763 C CA . ALA A 1 93 ? 4.824 -9.522 8.736 1.00 96.56 93 ALA A CA 1
ATOM 764 C C . ALA A 1 93 ? 3.373 -9.974 8.544 1.00 96.56 93 ALA A C 1
ATOM 766 O O . ALA A 1 93 ? 2.649 -10.224 9.503 1.00 96.56 93 ALA A O 1
ATOM 767 N N . PHE A 1 94 ? 2.943 -10.130 7.295 1.00 96.88 94 PHE A N 1
ATOM 768 C CA . PHE A 1 94 ? 1.616 -10.632 6.944 1.00 96.88 94 PHE A CA 1
ATOM 769 C C . PHE A 1 94 ? 1.702 -12.120 6.614 1.00 96.88 94 PHE A C 1
ATOM 771 O O . PHE A 1 94 ? 1.899 -12.495 5.458 1.00 96.88 94 PHE A O 1
ATOM 778 N N . THR A 1 95 ? 1.582 -12.996 7.617 1.00 95.81 95 THR A N 1
ATOM 779 C CA . THR A 1 95 ? 1.700 -14.455 7.407 1.00 95.81 95 THR A CA 1
ATOM 780 C C . THR A 1 95 ? 0.377 -15.100 6.980 1.00 95.81 95 THR A C 1
ATOM 782 O O . THR A 1 95 ? 0.354 -16.224 6.465 1.00 95.81 95 THR A O 1
ATOM 785 N N . LYS A 1 96 ? -0.737 -14.374 7.137 1.00 95.31 96 LYS A N 1
ATOM 786 C CA . LYS A 1 96 ? -2.074 -14.711 6.624 1.00 95.31 96 LYS A CA 1
ATOM 787 C C . LYS A 1 96 ? -2.584 -13.639 5.659 1.00 95.31 96 LYS A C 1
ATOM 789 O O . LYS A 1 96 ? -1.851 -12.758 5.228 1.00 95.31 96 LYS A O 1
ATOM 794 N N . ARG A 1 97 ? -3.854 -13.768 5.270 1.00 95.88 97 ARG A N 1
ATOM 795 C CA . ARG A 1 97 ? -4.528 -12.866 4.336 1.00 95.88 97 ARG A CA 1
ATOM 796 C C . ARG A 1 97 ? -4.642 -11.452 4.918 1.00 95.88 97 ARG A C 1
ATOM 798 O O . ARG A 1 97 ? -5.205 -11.312 5.993 1.00 95.88 97 ARG A O 1
ATOM 805 N N . ALA A 1 98 ? -4.219 -10.427 4.186 1.00 97.38 98 ALA A N 1
ATOM 806 C CA . ALA A 1 98 ? -4.421 -9.022 4.542 1.00 97.38 98 ALA A CA 1
ATOM 807 C C . ALA A 1 98 ? -5.151 -8.277 3.421 1.00 97.38 98 ALA A C 1
ATOM 809 O O . ALA A 1 98 ? -4.715 -8.306 2.270 1.00 97.38 98 ALA A O 1
ATOM 810 N N . HIS A 1 99 ? -6.273 -7.631 3.734 1.00 97.62 99 HIS A N 1
ATOM 811 C CA . HIS A 1 99 ? -7.112 -6.950 2.747 1.00 97.62 99 HIS A CA 1
ATOM 812 C C . HIS A 1 99 ? -7.187 -5.443 3.000 1.00 97.62 99 HIS A C 1
ATOM 814 O O . HIS A 1 99 ? -7.579 -5.006 4.076 1.00 97.62 99 HIS A O 1
ATOM 820 N N . PHE A 1 100 ? -6.902 -4.658 1.964 1.00 97.88 100 PHE A N 1
ATOM 821 C CA . PHE A 1 100 ? -7.063 -3.205 1.921 1.00 97.88 100 PHE A CA 1
ATOM 822 C C . PHE A 1 100 ? -8.057 -2.846 0.810 1.00 97.88 100 PHE A C 1
ATOM 824 O O . PHE A 1 100 ? -7.693 -2.274 -0.220 1.00 97.88 100 PHE A O 1
ATOM 831 N N . PHE A 1 101 ? -9.323 -3.241 0.966 1.00 97.19 101 PHE A N 1
ATOM 832 C CA . PHE A 1 101 ? -10.360 -2.930 -0.021 1.00 97.19 101 PHE A CA 1
ATOM 833 C C . PHE A 1 101 ? -10.926 -1.530 0.216 1.00 97.19 101 PHE A C 1
ATOM 835 O O . PHE A 1 101 ? -11.530 -1.264 1.253 1.00 97.19 101 PHE A O 1
ATOM 842 N N . LYS A 1 102 ? -10.741 -0.628 -0.750 1.00 95.12 102 LYS A N 1
ATOM 843 C CA . LYS A 1 102 ? -11.213 0.765 -0.694 1.00 95.12 102 LYS A CA 1
ATOM 844 C C . LYS A 1 102 ? -10.809 1.506 0.586 1.00 95.12 102 LYS A C 1
ATOM 846 O O . LYS A 1 102 ? -11.520 2.396 1.051 1.00 95.12 102 LYS A O 1
ATOM 851 N N . ALA A 1 103 ? -9.662 1.130 1.147 1.00 96.00 103 ALA A N 1
ATOM 852 C CA . ALA A 1 103 ? -9.020 1.872 2.219 1.00 96.00 103 ALA A CA 1
ATOM 853 C C . ALA A 1 103 ? -8.523 3.228 1.694 1.00 96.00 103 ALA A C 1
ATOM 855 O O . ALA A 1 103 ? -8.181 3.362 0.515 1.00 96.00 103 ALA A O 1
ATOM 856 N N . THR A 1 104 ? -8.483 4.226 2.569 1.00 94.75 104 THR A N 1
ATOM 857 C CA . THR A 1 104 ? -8.040 5.586 2.245 1.00 94.75 104 THR A CA 1
ATOM 858 C C . THR A 1 104 ? -6.766 5.913 3.013 1.00 94.75 104 THR A C 1
ATOM 860 O O . THR A 1 104 ? -6.760 5.846 4.236 1.00 94.75 104 THR A O 1
ATOM 863 N N . PHE A 1 105 ? -5.712 6.303 2.302 1.00 94.19 105 PHE A N 1
ATOM 864 C CA . PHE A 1 105 ? -4.425 6.761 2.822 1.00 94.19 105 PHE A CA 1
ATOM 865 C C . PHE A 1 105 ? -4.199 8.207 2.373 1.00 94.19 105 PHE A C 1
ATOM 867 O O . PHE A 1 105 ? -3.915 8.455 1.197 1.00 94.19 105 PHE A O 1
ATOM 874 N N . THR A 1 106 ? -4.341 9.171 3.283 1.00 91.06 106 THR A N 1
ATOM 875 C CA . THR A 1 106 ? -4.254 10.604 2.942 1.00 91.06 106 THR A CA 1
ATOM 876 C C . THR A 1 106 ? -2.818 11.087 2.745 1.00 91.06 106 THR A C 1
ATOM 878 O O . THR A 1 106 ? -2.567 11.875 1.838 1.00 91.06 106 THR A O 1
ATOM 881 N N . GLU A 1 107 ? -1.878 10.608 3.562 1.00 90.69 107 GLU A N 1
ATOM 882 C CA . GLU A 1 107 ? -0.451 10.976 3.492 1.00 90.69 107 GLU A CA 1
ATOM 883 C C . GLU A 1 107 ? 0.448 9.815 3.038 1.00 90.69 107 GLU A C 1
ATOM 885 O O . GLU A 1 107 ? 1.658 9.973 2.903 1.00 90.69 107 GLU A O 1
ATOM 890 N N . GLY A 1 108 ? -0.152 8.663 2.736 1.00 92.44 108 GLY A N 1
ATOM 891 C CA . GLY A 1 108 ? 0.535 7.474 2.244 1.00 92.44 108 GLY A CA 1
ATOM 892 C C . GLY A 1 108 ? 0.667 6.360 3.274 1.00 92.44 108 GLY A C 1
ATOM 893 O O . GLY A 1 108 ? 0.093 6.422 4.363 1.00 92.44 108 GLY A O 1
ATOM 894 N N . ALA A 1 109 ? 1.396 5.315 2.895 1.00 94.44 109 ALA A N 1
ATOM 895 C CA . ALA A 1 109 ? 1.669 4.169 3.747 1.00 94.44 109 ALA A CA 1
ATOM 896 C C . ALA A 1 109 ? 3.097 3.647 3.562 1.00 94.44 109 ALA A C 1
ATOM 898 O O . ALA A 1 109 ? 3.594 3.553 2.436 1.00 94.44 109 ALA A O 1
ATOM 899 N N . ASP A 1 110 ? 3.728 3.285 4.672 1.00 95.38 110 ASP A N 1
ATOM 900 C CA . ASP A 1 110 ? 5.073 2.730 4.725 1.00 95.38 110 ASP A CA 1
ATOM 901 C C . ASP A 1 110 ? 5.024 1.222 4.996 1.00 95.38 110 ASP A C 1
ATOM 903 O O . ASP A 1 110 ? 4.596 0.800 6.063 1.00 95.38 110 ASP A O 1
ATOM 907 N N . PHE A 1 111 ? 5.448 0.422 4.021 1.00 96.88 111 PHE A N 1
ATOM 908 C CA . PHE A 1 111 ? 5.620 -1.033 4.081 1.00 96.88 111 PHE A CA 1
ATOM 909 C C . PHE A 1 111 ? 7.095 -1.421 3.888 1.00 96.88 111 PHE A C 1
ATOM 911 O O . PHE A 1 111 ? 7.396 -2.532 3.442 1.00 96.88 111 PHE A O 1
ATOM 918 N N . TYR A 1 112 ? 8.030 -0.510 4.171 1.00 96.31 112 TYR A N 1
ATOM 919 C CA . TYR A 1 112 ? 9.454 -0.785 4.051 1.00 96.31 112 TYR A CA 1
ATOM 920 C C . TYR A 1 112 ? 9.833 -2.029 4.860 1.00 96.31 112 TYR A C 1
ATOM 922 O O . TYR A 1 112 ? 9.521 -2.132 6.048 1.00 96.31 112 TYR A O 1
ATOM 930 N N . GLY A 1 113 ? 10.516 -2.979 4.221 1.00 96.19 113 GLY A N 1
ATOM 931 C CA . GLY A 1 113 ? 10.959 -4.209 4.883 1.00 96.19 113 GLY A CA 1
ATOM 932 C C . GLY A 1 113 ? 9.826 -5.139 5.327 1.00 96.19 113 GLY A C 1
ATOM 933 O O . GLY A 1 113 ? 10.072 -6.045 6.117 1.00 96.19 113 GLY A O 1
ATOM 934 N N . ALA A 1 114 ? 8.584 -4.920 4.883 1.00 96.88 114 ALA A N 1
ATOM 935 C CA . ALA A 1 114 ? 7.475 -5.789 5.253 1.00 96.88 114 ALA A CA 1
ATOM 936 C C . ALA A 1 114 ? 7.638 -7.195 4.648 1.00 96.88 114 ALA A C 1
ATOM 938 O O . ALA A 1 114 ? 8.044 -7.360 3.491 1.00 96.88 114 ALA A O 1
ATOM 939 N N . ALA A 1 115 ? 7.262 -8.211 5.425 1.00 97.19 115 ALA A N 1
ATOM 940 C CA . ALA A 1 115 ? 7.302 -9.608 5.018 1.00 97.19 115 ALA A CA 1
ATOM 941 C C . ALA A 1 115 ? 5.923 -10.085 4.543 1.00 97.19 115 ALA A C 1
ATOM 943 O O . ALA A 1 115 ? 4.928 -10.053 5.271 1.00 97.19 115 ALA A O 1
ATOM 944 N N . ILE A 1 116 ? 5.869 -10.581 3.312 1.00 97.62 116 ILE A N 1
ATOM 945 C CA . ILE A 1 116 ? 4.676 -11.106 2.654 1.00 97.62 116 ILE A CA 1
ATOM 946 C C . ILE A 1 116 ? 4.727 -12.635 2.734 1.00 97.62 116 ILE A C 1
ATOM 948 O O . ILE A 1 116 ? 5.371 -13.300 1.919 1.00 97.62 116 ILE A O 1
ATOM 952 N N . GLY A 1 117 ? 4.071 -13.196 3.751 1.00 96.56 117 GLY A N 1
ATOM 953 C CA . GLY A 1 117 ? 3.962 -14.643 3.976 1.00 96.56 117 GLY A CA 1
ATOM 954 C C . GLY A 1 117 ? 2.653 -15.262 3.477 1.00 96.56 117 GLY A C 1
ATOM 955 O O . GLY A 1 117 ? 2.622 -16.428 3.077 1.00 96.56 117 GLY A O 1
ATOM 956 N N . GLY A 1 118 ? 1.579 -14.472 3.468 1.00 96.38 118 GLY A N 1
ATOM 957 C CA . GLY A 1 118 ? 0.269 -14.809 2.924 1.00 96.38 118 GLY A CA 1
ATOM 958 C C . GLY A 1 118 ? -0.192 -13.829 1.835 1.00 96.38 118 GLY A C 1
ATOM 959 O O . GLY A 1 118 ? 0.587 -12.987 1.384 1.00 96.38 118 GLY A O 1
ATOM 960 N N . PRO A 1 119 ? -1.455 -13.939 1.379 1.00 97.06 119 PRO A N 1
ATOM 961 C CA . PRO A 1 119 ? -2.005 -13.038 0.367 1.00 97.06 119 PRO A CA 1
ATOM 962 C C . PRO A 1 119 ? -2.271 -11.635 0.926 1.00 97.06 119 PRO A C 1
ATOM 964 O O . PRO A 1 119 ? -3.114 -11.476 1.806 1.00 97.06 119 PRO A O 1
ATOM 967 N N . VAL A 1 120 ? -1.625 -10.613 0.376 1.00 98.19 120 VAL A N 1
ATOM 968 C CA . VAL A 1 120 ? -1.856 -9.200 0.697 1.00 98.19 120 VAL A CA 1
ATOM 969 C C . VAL A 1 120 ? -2.462 -8.516 -0.523 1.00 98.19 120 VAL A C 1
ATOM 971 O O . VAL A 1 120 ? -1.868 -8.526 -1.599 1.00 98.19 120 VAL A O 1
ATOM 974 N N . VAL A 1 121 ? -3.659 -7.946 -0.378 1.00 98.38 121 VAL A N 1
ATOM 975 C CA . VAL A 1 121 ? -4.431 -7.394 -1.500 1.00 98.38 121 VAL A CA 1
ATOM 976 C C . VAL A 1 121 ? -4.792 -5.938 -1.246 1.00 98.38 121 VAL A C 1
ATOM 978 O O . VAL A 1 121 ? -5.546 -5.628 -0.324 1.00 98.38 121 VAL A O 1
ATOM 981 N N . PHE A 1 122 ? -4.322 -5.059 -2.126 1.00 98.25 122 PHE A N 1
ATOM 982 C CA . PHE A 1 122 ? -4.731 -3.663 -2.223 1.00 98.25 122 PHE A CA 1
ATOM 983 C C . PHE A 1 122 ? -5.708 -3.520 -3.382 1.00 98.25 122 PHE A C 1
ATOM 985 O O . PHE A 1 122 ? -5.317 -3.661 -4.538 1.00 98.25 122 PHE A O 1
ATOM 992 N N . TRP A 1 123 ? -6.980 -3.246 -3.091 1.00 97.19 123 TRP A N 1
ATOM 993 C CA . TRP A 1 123 ? -8.009 -3.159 -4.128 1.00 97.19 123 TRP A CA 1
ATOM 994 C C . TRP A 1 123 ? -8.788 -1.857 -4.022 1.00 97.19 123 TRP A C 1
ATOM 996 O O . TRP A 1 123 ? -9.523 -1.637 -3.062 1.00 97.19 123 TRP A O 1
ATOM 1006 N N . GLY A 1 124 ? -8.654 -0.999 -5.036 1.00 95.00 124 GLY A N 1
ATOM 1007 C CA . GLY A 1 124 ? -9.428 0.235 -5.137 1.00 95.00 124 GLY A CA 1
ATOM 1008 C C . GLY A 1 124 ? -9.112 1.213 -4.011 1.00 95.00 124 GLY A C 1
ATOM 1009 O O . GLY A 1 124 ? -9.979 1.997 -3.628 1.00 95.00 124 GLY A O 1
ATOM 1010 N N . ILE A 1 125 ? -7.904 1.116 -3.444 1.00 95.88 125 ILE A N 1
ATOM 1011 C CA . ILE A 1 125 ? -7.410 2.036 -2.420 1.00 95.88 125 ILE A CA 1
ATOM 1012 C C . ILE A 1 125 ? -7.352 3.453 -2.975 1.00 95.88 125 ILE A C 1
ATOM 1014 O O . ILE A 1 125 ? -7.139 3.641 -4.177 1.00 95.88 125 ILE A O 1
ATOM 1018 N N . ASN A 1 126 ? -7.527 4.431 -2.089 1.00 94.00 126 ASN A N 1
ATOM 1019 C CA . ASN A 1 126 ? -7.692 5.835 -2.454 1.00 94.00 126 ASN A CA 1
ATOM 1020 C C . ASN A 1 126 ? -8.787 5.998 -3.526 1.00 94.00 126 ASN A C 1
ATOM 1022 O O . ASN A 1 126 ? -8.516 6.472 -4.635 1.00 94.00 126 ASN A O 1
ATOM 1026 N N . PRO A 1 127 ? -10.029 5.556 -3.223 1.00 87.31 127 PRO A N 1
ATOM 1027 C CA . PRO A 1 127 ? -11.127 5.612 -4.174 1.00 87.31 127 PRO A CA 1
ATOM 1028 C C . PRO A 1 127 ? -11.385 7.053 -4.618 1.00 87.31 127 PRO A C 1
ATOM 1030 O O . PRO A 1 127 ? -11.052 8.014 -3.922 1.00 87.31 127 PRO A O 1
ATOM 1033 N N . ARG A 1 128 ? -11.999 7.193 -5.797 1.00 82.69 128 ARG A N 1
ATOM 1034 C CA . ARG A 1 128 ? -12.325 8.504 -6.358 1.00 82.69 128 ARG A CA 1
ATOM 1035 C C . ARG A 1 128 ? -13.161 9.319 -5.374 1.00 82.69 128 ARG A C 1
ATOM 1037 O O . ARG A 1 128 ? -14.113 8.791 -4.799 1.00 82.69 128 ARG A O 1
ATOM 1044 N N . ASP A 1 129 ? -12.807 10.590 -5.216 1.00 77.62 129 ASP A N 1
ATOM 1045 C CA . ASP A 1 129 ? -13.619 11.538 -4.461 1.00 77.62 129 ASP A CA 1
ATOM 1046 C C . ASP A 1 129 ? -14.948 11.832 -5.181 1.00 77.62 129 ASP A C 1
ATOM 1048 O O . ASP A 1 129 ? -15.210 11.344 -6.285 1.00 77.62 129 ASP A O 1
ATOM 1052 N N . GLU A 1 130 ? -15.807 12.643 -4.563 1.00 75.50 130 GLU A N 1
ATOM 1053 C CA . GLU A 1 130 ? -17.109 13.019 -5.135 1.00 75.50 130 GLU A CA 1
ATOM 1054 C C . GLU A 1 130 ? -16.986 13.742 -6.489 1.00 75.50 130 GLU A C 1
ATOM 1056 O O . GLU A 1 130 ? -17.906 13.692 -7.303 1.00 75.50 130 GLU A O 1
ATOM 1061 N N . ALA A 1 131 ? -15.832 14.359 -6.765 1.00 77.94 131 ALA A N 1
ATOM 1062 C CA . ALA A 1 131 ? -15.512 14.996 -8.040 1.00 77.94 131 ALA A CA 1
ATOM 1063 C C . ALA A 1 131 ? -14.915 14.014 -9.073 1.00 77.94 131 ALA A C 1
ATOM 1065 O O . ALA A 1 131 ? -14.509 14.426 -10.160 1.00 77.94 131 ALA A O 1
ATOM 1066 N N . GLY A 1 132 ? -14.837 12.719 -8.754 1.00 75.75 132 GLY A N 1
ATOM 1067 C CA . GLY A 1 132 ? -14.294 11.680 -9.626 1.00 75.75 132 GLY A CA 1
ATOM 1068 C C . GLY A 1 132 ? -12.763 11.641 -9.690 1.00 75.75 132 GLY A C 1
ATOM 1069 O O . GLY A 1 132 ? -12.203 10.856 -10.468 1.00 75.75 132 GLY A O 1
ATOM 1070 N N . ARG A 1 133 ? -12.056 12.446 -8.889 1.00 74.88 133 ARG A N 1
ATOM 1071 C CA . ARG A 1 133 ? -10.587 12.482 -8.859 1.00 74.88 133 ARG A CA 1
ATOM 1072 C C . ARG A 1 133 ? -10.085 11.293 -8.055 1.00 74.88 133 ARG A C 1
ATOM 1074 O O . ARG A 1 133 ? -10.519 11.099 -6.929 1.00 74.88 133 ARG A O 1
ATOM 1081 N N . ALA A 1 134 ? -9.176 10.501 -8.620 1.00 70.44 134 ALA A N 1
ATOM 1082 C CA . ALA A 1 134 ? -8.495 9.434 -7.888 1.00 70.44 134 ALA A CA 1
ATOM 1083 C C . ALA A 1 134 ? -7.235 10.020 -7.226 1.00 70.44 134 ALA A C 1
ATOM 1085 O O . ALA A 1 134 ? -6.296 10.352 -7.956 1.00 70.44 134 ALA A O 1
ATOM 1086 N N . PRO A 1 135 ? -7.200 10.212 -5.895 1.00 78.50 135 PRO A N 1
ATOM 1087 C CA . PRO A 1 135 ? -5.992 10.683 -5.233 1.00 78.50 135 PRO A CA 1
ATOM 1088 C C . PRO A 1 135 ? -4.870 9.651 -5.384 1.00 78.50 135 PRO A C 1
ATOM 1090 O O . PRO A 1 135 ? -5.087 8.450 -5.232 1.00 78.50 135 PRO A O 1
ATOM 1093 N N . SER A 1 136 ? -3.654 10.111 -5.686 1.00 82.50 136 SER A N 1
ATOM 1094 C CA . SER A 1 136 ? -2.502 9.214 -5.791 1.00 82.50 136 SER A CA 1
ATOM 1095 C C . SER A 1 136 ? -2.242 8.532 -4.452 1.00 82.50 136 SER A C 1
ATOM 1097 O O . SER A 1 136 ? -2.161 9.194 -3.419 1.00 82.50 136 SER A O 1
ATOM 1099 N N . PHE A 1 137 ? -2.071 7.216 -4.475 1.00 92.56 137 PHE A N 1
ATOM 1100 C CA . PHE A 1 137 ? -1.545 6.484 -3.336 1.00 92.56 137 PHE A CA 1
ATOM 1101 C C . PHE A 1 137 ? -0.026 6.669 -3.278 1.00 92.56 137 PHE A C 1
ATOM 1103 O O . PHE A 1 137 ? 0.681 6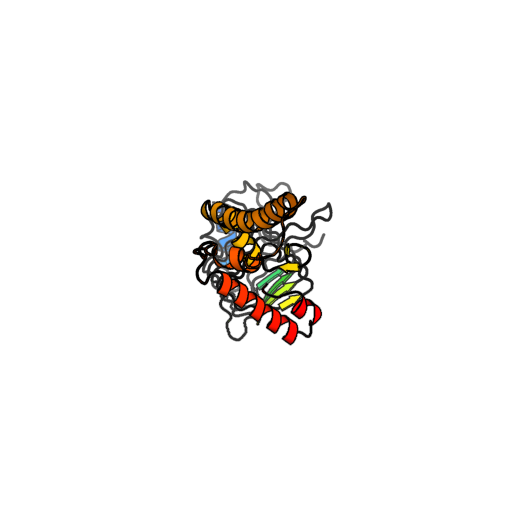.361 -4.239 1.00 92.56 137 PHE A O 1
ATOM 1110 N N . ILE A 1 138 ? 0.460 7.221 -2.165 1.00 94.75 138 ILE A N 1
ATOM 1111 C CA . ILE A 1 138 ? 1.889 7.289 -1.855 1.00 94.75 138 ILE A CA 1
ATOM 1112 C C . ILE A 1 138 ? 2.213 6.039 -1.042 1.00 94.75 138 ILE A C 1
ATOM 1114 O O . ILE A 1 138 ? 1.706 5.881 0.065 1.00 94.75 138 ILE A O 1
ATOM 1118 N N . GLY A 1 139 ? 3.020 5.144 -1.599 1.00 95.94 139 GLY A N 1
ATOM 1119 C CA . GLY A 1 139 ? 3.351 3.870 -0.964 1.00 95.94 139 GLY A CA 1
ATOM 1120 C C . GLY A 1 139 ? 4.851 3.626 -0.958 1.00 95.94 139 GLY A C 1
ATOM 1121 O O . GLY A 1 139 ? 5.506 3.830 -1.978 1.00 95.94 139 GLY A O 1
ATOM 1122 N N . ILE A 1 140 ? 5.396 3.167 0.163 1.00 97.06 140 ILE A N 1
ATOM 1123 C CA . ILE A 1 140 ? 6.782 2.699 0.248 1.00 97.06 140 ILE A CA 1
ATOM 1124 C C . ILE A 1 140 ? 6.740 1.183 0.391 1.00 97.06 140 ILE A C 1
ATOM 1126 O O . ILE A 1 140 ? 6.395 0.674 1.445 1.00 97.06 140 ILE A O 1
ATOM 1130 N N . PHE A 1 141 ? 7.073 0.460 -0.673 1.00 97.56 141 PHE A N 1
ATOM 1131 C CA . PHE A 1 141 ? 7.175 -1.005 -0.702 1.00 97.56 141 PHE A CA 1
ATOM 1132 C C . PHE A 1 141 ? 8.622 -1.415 -0.985 1.00 97.56 141 PHE A C 1
ATOM 1134 O O . PHE A 1 141 ? 8.907 -2.388 -1.684 1.00 97.56 141 PHE A O 1
ATOM 1141 N N . SER A 1 142 ? 9.558 -0.621 -0.475 1.00 96.31 142 SER A N 1
ATOM 1142 C CA . SER A 1 142 ? 10.976 -0.880 -0.635 1.00 96.31 142 SER A CA 1
ATOM 1143 C C . SER A 1 142 ? 11.403 -2.064 0.233 1.00 96.31 142 SER A C 1
ATOM 1145 O O . SER A 1 142 ? 10.950 -2.219 1.367 1.00 96.31 142 SER A O 1
ATOM 1147 N N . ARG A 1 143 ? 12.304 -2.894 -0.298 1.00 95.56 143 ARG A N 1
ATOM 1148 C CA . ARG A 1 143 ? 12.880 -4.066 0.389 1.00 95.56 143 ARG A CA 1
ATOM 1149 C C . ARG A 1 143 ? 11.844 -5.055 0.942 1.00 95.56 143 ARG A C 1
ATOM 1151 O O . ARG A 1 143 ? 12.054 -5.626 2.005 1.00 95.56 143 ARG A O 1
ATOM 1158 N N . LEU A 1 144 ? 10.740 -5.266 0.225 1.00 95.88 144 LEU A N 1
ATOM 1159 C CA . LEU A 1 144 ? 9.784 -6.321 0.571 1.00 95.88 144 LEU A CA 1
ATOM 1160 C C . LEU A 1 144 ? 10.444 -7.700 0.599 1.00 95.88 144 LEU A C 1
ATOM 1162 O O . LEU A 1 144 ? 11.214 -8.052 -0.300 1.00 95.88 144 LEU A O 1
ATOM 1166 N N . GLU A 1 145 ? 10.030 -8.516 1.561 1.00 94.62 145 GLU A N 1
ATOM 1167 C CA . GLU A 1 145 ? 10.441 -9.911 1.668 1.00 94.62 145 GLU A CA 1
ATOM 1168 C C . GLU A 1 145 ? 9.281 -10.832 1.280 1.00 94.62 145 GLU A C 1
ATOM 1170 O O . GLU A 1 145 ? 8.227 -10.823 1.911 1.00 94.62 145 GLU A O 1
ATOM 1175 N N . PHE A 1 146 ? 9.453 -11.656 0.245 1.00 94.06 146 PHE A N 1
ATOM 1176 C CA . PHE A 1 146 ? 8.438 -12.631 -0.164 1.00 94.06 146 PHE A CA 1
ATOM 1177 C C . PHE A 1 146 ? 8.794 -14.030 0.333 1.00 94.06 146 PHE A C 1
ATOM 1179 O O . PHE A 1 146 ? 9.777 -14.617 -0.117 1.00 94.06 146 PHE A O 1
ATOM 1186 N N . GLN A 1 147 ? 7.947 -14.610 1.182 1.00 91.00 147 GLN A N 1
ATOM 1187 C CA . GLN A 1 147 ? 8.065 -16.017 1.586 1.00 91.00 147 GLN A CA 1
ATOM 1188 C C . GLN A 1 147 ? 7.367 -16.933 0.559 1.00 91.00 147 GLN A C 1
ATOM 1190 O O . GLN A 1 147 ? 6.723 -16.456 -0.381 1.00 91.00 147 GLN A O 1
ATOM 1195 N N . ASP A 1 148 ? 7.461 -18.256 0.709 1.00 83.75 148 ASP A N 1
ATOM 1196 C CA . ASP A 1 148 ? 7.030 -19.233 -0.312 1.00 83.75 148 ASP A CA 1
ATOM 1197 C C . ASP A 1 148 ? 5.573 -19.074 -0.777 1.00 83.75 148 ASP A C 1
ATOM 1199 O O . ASP A 1 148 ? 5.279 -19.216 -1.961 1.00 83.75 148 ASP A O 1
ATOM 1203 N N . ARG A 1 149 ? 4.655 -18.726 0.133 1.00 86.75 149 ARG A N 1
ATOM 1204 C CA . ARG A 1 149 ? 3.221 -18.529 -0.170 1.00 86.75 149 ARG A CA 1
ATOM 1205 C C . ARG A 1 149 ? 2.801 -17.061 -0.272 1.00 86.75 149 ARG A C 1
ATOM 1207 O O . ARG A 1 149 ? 1.613 -16.777 -0.423 1.00 86.75 149 ARG A O 1
ATOM 1214 N N . GLY A 1 150 ? 3.760 -16.143 -0.180 1.00 92.19 150 GLY A N 1
ATOM 1215 C CA . GLY A 1 150 ? 3.521 -14.712 -0.262 1.00 92.19 150 GLY A CA 1
ATOM 1216 C C . GLY A 1 150 ? 3.033 -14.298 -1.643 1.00 92.19 150 GLY A C 1
ATOM 1217 O O . GLY A 1 150 ? 3.701 -14.569 -2.645 1.00 92.19 150 GLY A O 1
ATOM 1218 N N . VAL A 1 151 ? 1.891 -13.615 -1.683 1.00 95.00 151 VAL A N 1
ATOM 1219 C CA . VAL A 1 151 ? 1.350 -12.983 -2.891 1.00 95.00 151 VAL A CA 1
ATOM 1220 C C . VAL A 1 151 ? 0.981 -11.556 -2.532 1.00 95.00 151 VAL A C 1
ATOM 1222 O O . VAL A 1 151 ? 0.216 -11.340 -1.596 1.00 95.00 151 VAL A O 1
ATOM 1225 N N . LEU A 1 152 ? 1.509 -10.590 -3.277 1.00 97.75 152 LEU A N 1
ATOM 1226 C CA . LEU A 1 152 ? 1.133 -9.186 -3.165 1.00 97.75 152 LEU A CA 1
ATOM 1227 C C . LEU A 1 152 ? 0.351 -8.802 -4.414 1.00 97.75 152 LEU A C 1
ATOM 1229 O O . LEU A 1 152 ? 0.876 -8.925 -5.515 1.00 97.75 152 LEU A O 1
ATOM 1233 N N . ARG A 1 153 ? -0.882 -8.329 -4.251 1.00 98.19 153 ARG A N 1
ATOM 1234 C CA . ARG A 1 153 ? -1.735 -7.900 -5.360 1.00 98.19 153 ARG A CA 1
ATOM 1235 C C . ARG A 1 153 ? -2.102 -6.432 -5.231 1.00 98.19 153 ARG A C 1
ATOM 1237 O O . ARG A 1 153 ? -2.602 -6.009 -4.189 1.00 98.19 153 ARG A O 1
ATOM 1244 N N . PHE A 1 154 ? -1.969 -5.706 -6.334 1.00 97.75 154 PHE A N 1
ATOM 1245 C CA . PHE A 1 154 ? -2.563 -4.389 -6.531 1.00 97.75 154 PHE A CA 1
ATOM 1246 C C . PHE A 1 154 ? -3.647 -4.470 -7.600 1.00 97.75 154 PHE A C 1
ATOM 1248 O O . PHE A 1 154 ? -3.424 -5.001 -8.689 1.00 97.75 154 PHE A O 1
ATOM 1255 N N . GLN A 1 155 ? -4.825 -3.938 -7.286 1.00 95.81 155 GLN A N 1
ATOM 1256 C CA . GLN A 1 155 ? -5.977 -3.975 -8.170 1.00 95.81 155 GLN A CA 1
ATOM 1257 C C . GLN A 1 155 ? -6.725 -2.640 -8.206 1.00 95.81 155 GLN A C 1
ATOM 1259 O O . GLN A 1 155 ? -7.033 -2.065 -7.159 1.00 95.81 155 GLN A O 1
ATOM 1264 N N . ASP A 1 156 ? -7.063 -2.179 -9.413 1.00 93.00 156 ASP A N 1
ATOM 1265 C CA . ASP A 1 156 ? -7.868 -0.975 -9.665 1.00 93.00 156 ASP A CA 1
ATOM 1266 C C . ASP A 1 156 ? -7.334 0.262 -8.905 1.00 93.00 156 ASP A C 1
ATOM 1268 O O . ASP A 1 156 ? -8.091 1.006 -8.276 1.00 93.00 156 ASP A O 1
ATOM 1272 N N . THR A 1 157 ? -6.011 0.460 -8.898 1.00 91.88 157 THR A N 1
ATOM 1273 C CA . THR A 1 157 ? -5.354 1.534 -8.136 1.00 91.88 157 THR A CA 1
ATOM 1274 C C . THR A 1 157 ? -4.172 2.158 -8.880 1.00 91.88 157 THR A C 1
ATOM 1276 O O . THR A 1 157 ? -3.625 1.581 -9.819 1.00 91.88 157 THR A O 1
ATOM 1279 N N . SER A 1 158 ? -3.769 3.357 -8.463 1.00 92.31 158 SER A N 1
ATOM 1280 C CA . SER A 1 158 ? -2.622 4.058 -9.035 1.00 92.31 158 SER A CA 1
ATOM 1281 C C . SER A 1 158 ? -1.342 3.736 -8.272 1.00 92.31 158 SER A C 1
ATOM 1283 O O . SER A 1 158 ? -1.261 3.960 -7.067 1.00 92.31 158 SER A O 1
ATOM 1285 N N . LEU A 1 159 ? -0.327 3.273 -9.001 1.00 94.12 159 LEU A N 1
ATOM 1286 C CA . LEU A 1 159 ? 1.032 3.024 -8.517 1.00 94.12 159 LEU A CA 1
ATOM 1287 C C . LEU A 1 159 ? 2.011 4.135 -8.924 1.00 94.12 159 LEU A C 1
ATOM 1289 O O . LEU A 1 159 ? 3.216 4.017 -8.728 1.00 94.12 159 LEU A O 1
ATOM 1293 N N . ALA A 1 160 ? 1.505 5.249 -9.462 1.00 93.12 160 ALA A N 1
ATOM 1294 C CA . ALA A 1 160 ? 2.322 6.352 -9.969 1.00 93.12 160 ALA A CA 1
ATOM 1295 C C . ALA A 1 160 ? 3.217 7.029 -8.913 1.00 93.12 160 ALA A C 1
ATOM 1297 O O . ALA A 1 160 ? 4.111 7.788 -9.278 1.00 93.12 160 ALA A O 1
ATOM 1298 N N . ARG A 1 161 ? 2.964 6.793 -7.618 1.00 94.81 161 ARG A N 1
ATOM 1299 C CA . ARG A 1 161 ? 3.754 7.313 -6.490 1.00 94.81 161 ARG A CA 1
ATOM 1300 C C . ARG A 1 161 ? 4.152 6.216 -5.497 1.00 94.81 161 ARG A C 1
ATOM 1302 O O . ARG A 1 161 ? 4.250 6.472 -4.298 1.00 94.81 161 ARG A O 1
ATOM 1309 N N . VAL A 1 162 ? 4.353 4.996 -5.994 1.00 96.56 162 VAL A N 1
ATOM 1310 C CA . VAL A 1 162 ? 4.724 3.840 -5.172 1.00 96.56 162 VAL A CA 1
ATOM 1311 C C . VAL A 1 162 ? 6.173 3.447 -5.435 1.00 96.56 162 VAL A C 1
ATOM 1313 O O . VAL A 1 162 ? 6.525 3.158 -6.575 1.00 96.56 162 VAL A O 1
ATOM 1316 N N . ARG A 1 163 ? 7.001 3.452 -4.385 1.00 96.38 163 ARG A N 1
ATOM 1317 C CA . ARG A 1 163 ? 8.408 3.029 -4.446 1.00 96.38 163 ARG A CA 1
ATOM 1318 C C . ARG A 1 163 ? 8.536 1.527 -4.242 1.00 96.38 163 ARG A C 1
ATOM 1320 O O . ARG A 1 163 ? 7.899 0.978 -3.343 1.00 96.38 163 ARG A O 1
ATOM 1327 N N . PHE A 1 164 ? 9.402 0.902 -5.028 1.00 96.56 164 PHE A N 1
ATOM 1328 C CA . PHE A 1 164 ? 9.709 -0.525 -4.964 1.00 96.56 164 PHE A CA 1
ATOM 1329 C C . PHE A 1 164 ? 11.212 -0.815 -4.866 1.00 96.56 164 PHE A C 1
ATOM 1331 O O . PHE A 1 164 ? 11.612 -1.965 -5.018 1.00 96.56 164 PHE A O 1
ATOM 1338 N N . GLU A 1 165 ? 12.058 0.187 -4.611 1.00 93.81 165 GLU A N 1
ATOM 1339 C CA . GLU A 1 165 ? 13.504 0.023 -4.419 1.00 93.81 165 GLU A CA 1
ATOM 1340 C C . GLU A 1 165 ? 13.847 -1.213 -3.572 1.00 93.81 165 GLU A C 1
ATOM 1342 O O . GLU A 1 165 ? 13.352 -1.396 -2.459 1.00 93.81 165 GLU A O 1
ATOM 1347 N N . GLY A 1 166 ? 14.711 -2.090 -4.078 1.00 92.62 166 GLY A N 1
ATOM 1348 C CA . GLY A 1 166 ? 15.086 -3.301 -3.352 1.00 92.62 166 GLY A CA 1
ATOM 1349 C C . GLY A 1 166 ? 14.117 -4.481 -3.518 1.00 92.62 166 GLY A C 1
ATOM 1350 O O . GLY A 1 166 ? 14.548 -5.611 -3.303 1.00 92.62 166 GLY A O 1
ATOM 1351 N N . ALA A 1 167 ? 12.872 -4.281 -3.956 1.00 93.81 167 ALA A N 1
ATOM 1352 C CA . ALA A 1 167 ? 11.862 -5.338 -4.050 1.00 93.81 167 ALA A CA 1
ATOM 1353 C C . ALA A 1 167 ? 12.004 -6.237 -5.297 1.00 93.81 167 ALA A C 1
ATOM 1355 O O . ALA A 1 167 ? 12.533 -5.849 -6.342 1.00 93.81 167 ALA A O 1
ATOM 1356 N N . ASP A 1 168 ? 11.485 -7.464 -5.198 1.00 93.31 168 ASP A N 1
ATOM 1357 C CA . ASP A 1 168 ? 11.347 -8.386 -6.328 1.00 93.31 168 ASP A CA 1
ATOM 1358 C C . ASP A 1 168 ? 9.966 -8.246 -6.986 1.00 93.31 168 ASP A C 1
ATOM 1360 O O . ASP A 1 168 ? 8.970 -8.787 -6.506 1.00 93.31 168 ASP A O 1
ATOM 1364 N N . LEU A 1 169 ? 9.913 -7.537 -8.116 1.00 94.75 169 LEU A N 1
ATOM 1365 C CA . LEU A 1 169 ? 8.677 -7.308 -8.870 1.00 94.75 169 LEU A CA 1
ATOM 1366 C C . LEU A 1 169 ? 8.256 -8.476 -9.771 1.00 94.75 169 LEU A C 1
ATOM 1368 O O . LEU A 1 169 ? 7.256 -8.353 -10.469 1.00 94.75 169 LEU A O 1
ATOM 1372 N N . ARG A 1 170 ? 8.957 -9.618 -9.758 1.00 94.00 170 ARG A N 1
ATOM 1373 C CA . ARG A 1 170 ? 8.581 -10.781 -10.585 1.00 94.00 170 ARG A CA 1
ATOM 1374 C C . ARG A 1 170 ? 7.332 -11.496 -10.080 1.00 94.00 170 ARG A C 1
ATOM 1376 O O . ARG A 1 170 ? 6.653 -12.151 -10.863 1.00 94.00 170 ARG A O 1
ATOM 1383 N N . ARG A 1 171 ? 7.051 -11.403 -8.779 1.00 90.75 171 ARG A N 1
ATOM 1384 C CA . ARG A 1 171 ? 5.981 -12.145 -8.089 1.00 90.75 171 ARG A CA 1
ATOM 1385 C C . ARG A 1 171 ? 4.676 -11.373 -7.855 1.00 90.75 171 ARG A C 1
ATOM 1387 O O . ARG A 1 171 ? 3.642 -12.035 -7.851 1.00 90.75 171 ARG A O 1
ATOM 1394 N N . PRO A 1 172 ? 4.677 -10.050 -7.599 1.00 96.06 172 PRO A N 1
ATOM 1395 C CA . PRO A 1 172 ? 3.443 -9.303 -7.398 1.00 96.06 172 PRO A CA 1
ATOM 1396 C C . PRO A 1 172 ? 2.478 -9.402 -8.579 1.00 96.06 172 PRO A C 1
ATOM 1398 O O . PRO A 1 172 ? 2.882 -9.576 -9.725 1.00 96.06 172 PRO A O 1
ATOM 1401 N N . GLU A 1 173 ? 1.195 -9.251 -8.291 1.00 96.69 173 GLU A N 1
ATOM 1402 C CA . GLU A 1 173 ? 0.128 -9.256 -9.281 1.00 96.69 173 GLU A CA 1
ATOM 1403 C C . GLU A 1 173 ? -0.403 -7.834 -9.477 1.00 96.69 173 GLU A C 1
ATOM 1405 O O . GLU A 1 173 ? -0.787 -7.157 -8.517 1.00 96.69 173 GLU A O 1
ATOM 1410 N N . PHE A 1 174 ? -0.456 -7.391 -10.730 1.00 96.06 174 PHE A N 1
ATOM 1411 C CA . PHE A 1 174 ? -0.895 -6.053 -11.108 1.00 96.06 174 PHE A CA 1
ATOM 1412 C C . PHE A 1 174 ? -2.126 -6.146 -12.012 1.00 96.06 174 PHE A C 1
ATOM 1414 O O . PHE A 1 174 ? -2.033 -6.570 -13.161 1.00 96.06 174 PHE A O 1
ATOM 1421 N N . HIS A 1 175 ? -3.293 -5.737 -11.510 1.00 94.81 175 HIS A N 1
ATOM 1422 C CA . HIS A 1 175 ? -4.555 -5.796 -12.253 1.00 94.81 175 HIS A CA 1
ATOM 1423 C C . HIS A 1 175 ? -5.191 -4.412 -12.371 1.00 94.81 175 HIS A C 1
AT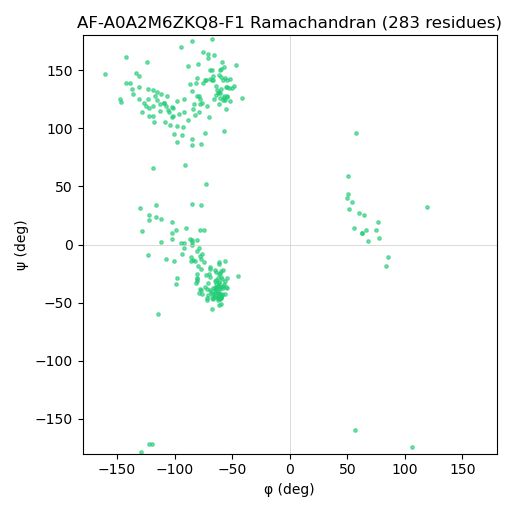OM 1425 O O . HIS A 1 175 ? -5.559 -3.805 -11.370 1.00 94.81 175 HIS A O 1
ATOM 1431 N N . HIS A 1 176 ? -5.339 -3.906 -13.598 1.00 91.62 176 HIS A N 1
ATOM 1432 C CA . HIS A 1 176 ? -5.893 -2.566 -13.857 1.00 91.62 176 HIS A CA 1
ATOM 1433 C C . HIS A 1 176 ? -5.230 -1.464 -13.014 1.00 91.62 176 HIS A C 1
ATOM 1435 O O . HIS A 1 176 ? -5.892 -0.566 -12.487 1.00 91.62 176 HIS A O 1
ATOM 1441 N N . VAL A 1 177 ? -3.911 -1.557 -12.853 1.00 92.00 177 VAL A N 1
ATOM 1442 C CA . VAL A 1 177 ? -3.128 -0.523 -12.183 1.00 92.00 177 VAL A CA 1
ATOM 1443 C C . VAL A 1 177 ? -2.685 0.538 -13.182 1.00 92.00 177 VAL A C 1
ATOM 1445 O O . VAL A 1 177 ? -2.527 0.259 -14.370 1.00 92.00 177 VAL A O 1
ATOM 1448 N N . THR A 1 178 ? -2.455 1.756 -12.701 1.00 90.38 178 THR A N 1
ATOM 1449 C CA . THR A 1 178 ? -1.868 2.829 -13.516 1.00 90.38 178 THR A CA 1
ATOM 1450 C C . THR A 1 178 ? -0.509 3.233 -12.973 1.00 90.38 178 THR A C 1
ATOM 1452 O O . THR A 1 178 ? -0.385 3.526 -11.783 1.00 90.38 178 THR A O 1
ATOM 1455 N N . TRP A 1 179 ? 0.488 3.313 -13.846 1.00 91.94 179 TRP A N 1
ATOM 1456 C CA . TRP A 1 179 ? 1.838 3.760 -13.508 1.00 91.94 179 TRP A CA 1
ATOM 1457 C C . TRP A 1 179 ? 2.026 5.252 -13.787 1.00 91.94 179 TRP A C 1
ATOM 1459 O O . TRP A 1 179 ? 1.168 5.904 -14.388 1.00 91.94 179 TRP A O 1
ATOM 1469 N N . GLY A 1 180 ? 3.147 5.808 -13.326 1.00 89.69 180 GLY A N 1
ATOM 1470 C CA . GLY A 1 180 ? 3.542 7.162 -13.705 1.00 89.69 180 GLY A CA 1
ATOM 1471 C C . GLY A 1 180 ? 3.872 7.225 -15.197 1.00 89.69 180 GLY A C 1
ATOM 1472 O O . GLY A 1 180 ? 4.114 6.197 -15.828 1.00 89.69 180 GLY A O 1
ATOM 1473 N N . SER A 1 181 ? 3.912 8.428 -15.770 1.00 88.56 181 SER A N 1
ATOM 1474 C CA . SER A 1 181 ? 4.362 8.605 -17.151 1.00 88.56 181 SER A CA 1
ATOM 1475 C C . SER A 1 181 ? 5.257 9.826 -17.315 1.00 88.56 181 SER A C 1
ATOM 1477 O O . SER A 1 181 ? 4.983 10.884 -16.748 1.00 88.56 181 SER A O 1
ATOM 1479 N N . ILE A 1 182 ? 6.312 9.679 -18.117 1.00 82.06 182 ILE A N 1
ATOM 1480 C CA . ILE A 1 182 ? 7.185 10.767 -18.565 1.00 82.06 182 ILE A CA 1
ATOM 1481 C C . ILE A 1 182 ? 7.247 10.710 -20.090 1.00 82.06 182 ILE A C 1
ATOM 1483 O O . ILE A 1 182 ? 7.627 9.693 -20.662 1.00 82.06 182 ILE A O 1
ATOM 1487 N N . GLY A 1 183 ? 6.854 11.798 -20.759 1.00 80.69 183 GLY A N 1
ATOM 1488 C CA . GLY A 1 183 ? 6.893 11.876 -22.225 1.00 80.69 183 GLY A CA 1
ATOM 1489 C C . GLY A 1 183 ? 6.040 10.814 -22.935 1.00 80.69 183 GLY A C 1
ATOM 1490 O O . GLY A 1 183 ? 6.372 10.419 -24.044 1.00 80.69 183 GLY A O 1
ATOM 1491 N N . GLY A 1 184 ? 4.977 10.317 -22.290 1.00 81.56 184 GLY A N 1
ATOM 1492 C CA . GLY A 1 184 ? 4.115 9.251 -22.816 1.00 81.56 184 GLY A CA 1
ATOM 1493 C C . GLY A 1 184 ? 4.608 7.825 -22.541 1.00 81.56 184 GLY A C 1
ATOM 1494 O O . GLY A 1 184 ? 3.832 6.888 -22.706 1.00 81.56 184 GLY A O 1
ATOM 1495 N N . ARG A 1 185 ? 5.847 7.644 -22.062 1.00 84.88 185 ARG A N 1
ATOM 1496 C CA . ARG A 1 185 ? 6.375 6.347 -21.604 1.00 84.88 185 ARG A CA 1
ATOM 1497 C C . ARG A 1 185 ? 5.911 6.071 -20.177 1.00 84.88 185 ARG A C 1
ATOM 1499 O O . ARG A 1 185 ? 5.897 6.994 -19.360 1.00 84.88 185 ARG A O 1
ATOM 1506 N N . GLN A 1 186 ? 5.523 4.833 -19.874 1.00 88.25 186 GLN A N 1
ATOM 1507 C CA . GLN A 1 186 ? 5.217 4.425 -18.502 1.00 88.25 186 GLN A CA 1
ATOM 1508 C C . GLN A 1 186 ? 6.506 4.285 -17.690 1.00 88.25 186 GLN A C 1
ATOM 1510 O O . GLN A 1 186 ? 7.524 3.817 -18.203 1.00 88.25 186 GLN A O 1
ATOM 1515 N N . ILE A 1 187 ? 6.459 4.702 -16.427 1.00 90.50 187 ILE A N 1
ATOM 1516 C CA . ILE A 1 187 ? 7.616 4.671 -15.539 1.00 90.50 187 ILE A CA 1
ATOM 1517 C C . ILE A 1 187 ? 7.296 4.099 -14.163 1.00 90.50 187 ILE A C 1
ATOM 1519 O O . ILE A 1 187 ? 6.211 4.307 -13.610 1.00 90.50 187 ILE A O 1
ATOM 1523 N N . ILE A 1 188 ? 8.290 3.428 -13.585 1.00 93.19 188 ILE A N 1
ATOM 1524 C CA . ILE A 1 188 ? 8.309 3.102 -12.158 1.00 93.19 188 ILE A CA 1
ATOM 1525 C C . ILE A 1 188 ? 8.656 4.383 -11.387 1.00 93.19 188 ILE A C 1
ATOM 1527 O O . ILE A 1 188 ? 9.510 5.164 -11.813 1.00 93.19 188 ILE A O 1
ATOM 1531 N N . TYR A 1 189 ? 7.984 4.628 -10.261 1.00 94.62 189 TYR A N 1
ATOM 1532 C CA . TYR A 1 189 ? 8.153 5.876 -9.511 1.00 94.62 189 TYR A CA 1
ATOM 1533 C C . TYR A 1 189 ? 9.580 6.069 -8.978 1.00 94.62 189 TYR A C 1
ATOM 1535 O O . TYR A 1 189 ? 10.036 7.205 -8.884 1.00 94.62 189 TYR A O 1
ATOM 1543 N N . ASP A 1 190 ? 10.307 4.985 -8.697 1.00 93.62 190 ASP A N 1
ATOM 1544 C CA . ASP A 1 190 ? 11.720 5.019 -8.307 1.00 93.62 190 ASP A CA 1
ATOM 1545 C C . ASP A 1 190 ? 12.593 5.760 -9.344 1.00 93.62 190 ASP A C 1
ATOM 1547 O O . ASP A 1 190 ? 13.453 6.548 -8.958 1.00 93.62 190 ASP A O 1
ATOM 1551 N N . GLU A 1 191 ? 12.310 5.627 -10.651 1.00 91.62 191 GLU A N 1
ATOM 1552 C CA . GLU A 1 191 ? 12.985 6.408 -11.703 1.00 91.62 191 GLU A CA 1
ATOM 1553 C C . GLU A 1 191 ? 12.645 7.903 -11.605 1.00 91.62 191 GLU A C 1
ATOM 1555 O O . GLU A 1 191 ? 13.533 8.754 -11.673 1.00 91.62 191 GLU A O 1
ATOM 1560 N N . ALA A 1 192 ? 11.360 8.243 -11.447 1.00 90.06 192 ALA A N 1
ATOM 1561 C CA . ALA A 1 192 ? 10.937 9.639 -11.308 1.00 90.06 192 ALA A CA 1
ATOM 1562 C C . ALA A 1 192 ? 11.543 10.298 -10.069 1.00 90.06 192 ALA A C 1
ATOM 1564 O O . ALA A 1 192 ? 11.977 11.448 -10.146 1.00 90.06 192 ALA A O 1
ATOM 1565 N N . SER A 1 193 ? 11.574 9.576 -8.948 1.00 89.69 193 SER A N 1
ATOM 1566 C CA . SER A 1 193 ? 12.173 10.057 -7.710 1.00 89.69 193 SER A CA 1
ATOM 1567 C C . SER A 1 193 ? 13.661 10.312 -7.883 1.00 89.69 193 SER A C 1
ATOM 1569 O O . SER A 1 193 ? 14.129 11.388 -7.528 1.00 89.69 193 SER A O 1
ATOM 1571 N N . LEU A 1 194 ? 14.394 9.362 -8.472 1.00 85.94 194 LEU A N 1
ATOM 1572 C CA . LEU A 1 194 ? 15.832 9.492 -8.683 1.00 85.94 194 LEU A CA 1
ATOM 1573 C C . LEU A 1 194 ? 16.162 10.709 -9.566 1.00 85.94 194 LEU A C 1
ATOM 1575 O O . LEU A 1 194 ? 16.970 11.554 -9.183 1.00 85.94 194 LEU A O 1
ATOM 1579 N N . ARG A 1 195 ? 15.436 10.877 -10.681 1.00 83.12 195 ARG A N 1
ATOM 1580 C CA . ARG A 1 195 ? 15.572 12.048 -11.566 1.00 83.12 195 ARG A CA 1
ATOM 1581 C C . ARG A 1 195 ? 15.242 13.369 -10.867 1.00 83.12 195 ARG A C 1
ATOM 1583 O O . ARG A 1 195 ? 15.778 14.413 -11.236 1.00 83.12 195 ARG A O 1
ATOM 1590 N N . GLN A 1 196 ? 14.303 13.368 -9.922 1.00 85.44 196 GLN A N 1
ATOM 1591 C CA . GLN A 1 196 ? 13.973 14.562 -9.144 1.00 85.44 196 GLN A CA 1
ATOM 1592 C C . GLN A 1 196 ? 15.092 14.893 -8.151 1.00 85.44 196 GLN A C 1
ATOM 1594 O O . GLN A 1 196 ? 15.551 16.033 -8.123 1.00 85.44 196 GLN A O 1
ATOM 1599 N N . GLU A 1 197 ? 15.565 13.896 -7.401 1.00 82.88 197 GLU A N 1
ATOM 1600 C CA . GLU A 1 197 ? 16.657 14.036 -6.431 1.00 82.88 197 GLU A CA 1
ATOM 1601 C C . GLU A 1 197 ? 17.940 14.580 -7.080 1.00 82.88 197 GLU A C 1
ATOM 1603 O O . GLU A 1 197 ? 18.675 15.346 -6.459 1.00 82.88 197 GLU A O 1
ATOM 1608 N N . GLU A 1 198 ? 18.209 14.225 -8.337 1.00 78.06 198 GLU A N 1
ATOM 1609 C CA . GLU A 1 198 ? 19.345 14.743 -9.108 1.00 78.06 198 GLU A CA 1
ATOM 1610 C C . GLU A 1 198 ? 19.193 16.202 -9.509 1.00 78.06 198 GLU A C 1
ATOM 1612 O O . GLU A 1 198 ? 20.142 16.967 -9.370 1.00 78.06 198 GLU A O 1
ATOM 1617 N N . LYS A 1 199 ? 18.005 16.615 -9.966 1.00 80.62 199 LYS A N 1
ATOM 1618 C CA . LYS A 1 199 ? 17.738 18.015 -10.345 1.00 80.62 199 LYS A CA 1
ATOM 1619 C C . LYS A 1 199 ? 17.907 18.982 -9.180 1.00 80.62 199 LYS A C 1
ATOM 1621 O O . LYS A 1 199 ? 18.161 20.167 -9.397 1.00 80.62 199 LYS A O 1
ATOM 1626 N N . GLU A 1 200 ? 17.748 18.484 -7.960 1.00 83.62 200 GLU A N 1
ATOM 1627 C CA . GLU A 1 200 ? 17.976 19.232 -6.726 1.00 83.62 200 GLU A CA 1
ATOM 1628 C C . GLU A 1 200 ? 19.473 19.376 -6.394 1.00 83.62 200 GLU A C 1
ATOM 1630 O O . GLU A 1 200 ? 19.842 20.185 -5.540 1.00 83.62 200 GLU A O 1
ATOM 1635 N N . LYS A 1 201 ? 20.365 18.631 -7.062 1.00 79.56 201 LYS A N 1
ATOM 1636 C CA . LYS A 1 201 ? 21.812 18.739 -6.857 1.00 79.56 201 LYS A CA 1
ATOM 1637 C C . LYS A 1 201 ? 22.413 19.863 -7.711 1.00 79.56 201 LYS A C 1
ATOM 1639 O O . LYS A 1 201 ? 22.213 19.877 -8.922 1.00 79.56 201 LYS A O 1
ATOM 1644 N N . PRO A 1 202 ? 23.244 20.749 -7.130 1.00 71.62 202 PRO A N 1
ATOM 1645 C CA . PRO A 1 202 ? 23.918 21.807 -7.889 1.00 71.62 202 PRO A CA 1
ATOM 1646 C C . PRO A 1 202 ? 24.764 21.282 -9.058 1.00 71.62 202 PRO A C 1
ATOM 1648 O O . PRO A 1 202 ? 24.651 21.788 -10.171 1.00 71.62 202 PRO A O 1
ATOM 1651 N N . TRP A 1 203 ? 25.519 20.197 -8.835 1.00 75.88 203 TRP A N 1
ATOM 1652 C CA . TRP A 1 203 ? 26.385 19.601 -9.860 1.00 75.88 203 TRP A CA 1
ATOM 1653 C C . TRP A 1 203 ? 25.618 19.141 -11.107 1.00 75.88 203 TRP A C 1
ATOM 1655 O O . TRP A 1 203 ? 26.193 19.108 -12.192 1.00 75.88 203 TRP A O 1
ATOM 1665 N N . PHE A 1 204 ? 24.333 18.780 -10.973 1.00 69.62 204 PHE A N 1
ATOM 1666 C CA . PHE A 1 204 ? 23.519 18.317 -12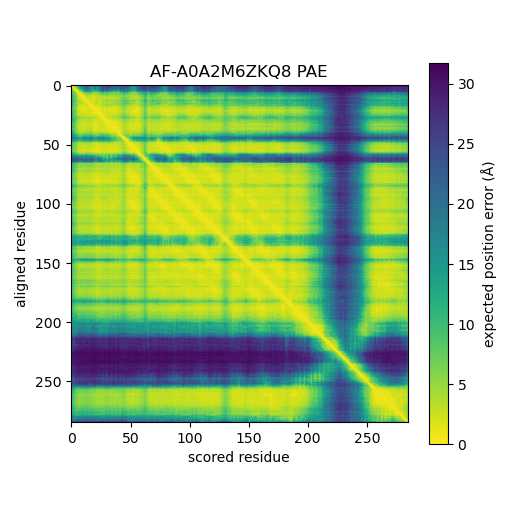.098 1.00 69.62 204 PHE A CA 1
ATOM 1667 C C . PHE A 1 204 ? 23.380 19.415 -13.143 1.00 69.62 204 PHE A C 1
ATOM 1669 O O . PHE A 1 204 ? 23.502 19.142 -14.332 1.00 69.62 204 PHE A O 1
ATOM 1676 N N . TRP A 1 205 ? 23.171 20.658 -12.707 1.00 75.50 205 TRP A N 1
ATOM 1677 C CA . TRP A 1 205 ? 23.054 21.794 -13.612 1.00 75.50 205 TRP A CA 1
ATOM 1678 C C . TRP A 1 205 ? 24.398 22.166 -14.227 1.00 75.50 205 TRP A C 1
ATOM 1680 O O . TRP A 1 205 ? 24.437 22.439 -15.422 1.00 75.50 205 TRP A O 1
ATOM 1690 N N . ASP A 1 206 ? 25.494 22.089 -13.470 1.00 73.06 206 ASP A N 1
ATOM 1691 C CA . ASP A 1 206 ? 26.843 22.315 -14.007 1.00 73.06 206 ASP A CA 1
ATOM 1692 C C . ASP A 1 206 ? 27.175 21.309 -15.122 1.00 73.06 206 ASP A C 1
ATOM 1694 O O . ASP A 1 206 ? 27.628 21.684 -16.204 1.00 73.06 206 ASP A O 1
ATOM 1698 N N . TRP A 1 207 ? 26.865 20.028 -14.902 1.00 75.44 207 TRP A N 1
ATOM 1699 C CA . TRP A 1 207 ? 27.017 18.975 -15.905 1.00 75.44 207 TRP A CA 1
ATOM 1700 C C . TRP A 1 207 ? 26.043 19.130 -17.084 1.00 75.44 207 TRP A C 1
ATOM 1702 O O . TRP A 1 207 ? 26.447 19.028 -18.243 1.00 75.44 207 TRP A O 1
ATOM 1712 N N . PHE A 1 208 ? 24.762 19.393 -16.812 1.00 66.88 208 PHE A N 1
ATOM 1713 C CA . PHE A 1 208 ? 23.717 19.548 -17.826 1.00 66.88 208 PHE A CA 1
ATOM 1714 C C . PHE A 1 208 ? 24.031 20.710 -18.766 1.00 66.88 208 PHE A C 1
ATOM 1716 O O . PHE A 1 208 ? 23.935 20.557 -19.984 1.00 66.88 208 PHE A O 1
ATOM 1723 N N . TRP A 1 209 ? 24.467 21.847 -18.218 1.00 65.69 209 TRP A N 1
ATOM 1724 C CA . TRP A 1 209 ? 24.889 22.993 -19.011 1.00 65.69 209 TRP A CA 1
ATOM 1725 C C . TRP A 1 209 ? 26.185 22.725 -19.768 1.00 65.69 209 TRP A C 1
ATOM 1727 O O . TRP A 1 209 ? 26.231 23.088 -20.935 1.00 65.69 209 TRP A O 1
ATOM 1737 N N . ALA A 1 210 ? 27.171 22.025 -19.194 1.00 67.62 210 ALA A N 1
ATOM 1738 C CA . ALA A 1 210 ? 28.369 21.601 -19.930 1.00 67.62 210 ALA A CA 1
ATOM 1739 C C . ALA A 1 210 ? 28.033 20.676 -21.121 1.00 67.62 210 ALA A C 1
ATOM 1741 O O . ALA A 1 210 ? 28.600 20.794 -22.208 1.00 67.62 210 ALA A O 1
ATOM 1742 N N . ARG A 1 211 ? 27.055 19.776 -20.952 1.00 65.88 211 ARG A N 1
ATOM 1743 C CA . ARG A 1 211 ? 26.549 18.891 -22.014 1.00 65.88 211 ARG A CA 1
ATOM 1744 C C . ARG A 1 211 ? 25.793 19.666 -23.101 1.00 65.88 211 ARG A C 1
ATOM 1746 O O . ARG A 1 211 ? 25.940 19.361 -24.284 1.00 65.88 211 ARG A O 1
ATOM 1753 N N . LEU A 1 212 ? 24.979 20.649 -22.711 1.00 61.31 212 LEU A N 1
ATOM 1754 C CA . LEU A 1 212 ? 24.216 21.504 -23.627 1.00 61.31 212 LEU A CA 1
ATOM 1755 C C . LEU A 1 212 ? 25.091 22.525 -24.351 1.00 61.31 212 LEU A C 1
ATOM 1757 O O . LEU A 1 212 ? 24.841 22.785 -25.523 1.00 61.31 212 LEU A O 1
ATOM 1761 N N . SER A 1 213 ? 26.115 23.081 -23.703 1.00 61.84 213 SER A N 1
ATOM 1762 C CA . SER A 1 213 ? 27.035 24.041 -24.316 1.00 61.84 213 SER A CA 1
ATOM 1763 C C . SER A 1 213 ? 27.849 23.404 -25.438 1.00 61.84 213 SER A C 1
ATOM 1765 O O . SER A 1 213 ? 27.981 24.030 -26.485 1.00 61.84 213 SER A O 1
ATOM 1767 N N . GLY A 1 214 ? 28.271 22.140 -25.298 1.00 56.97 214 GLY A N 1
ATOM 1768 C CA . GLY A 1 214 ? 28.871 21.383 -26.408 1.00 56.97 214 GLY A CA 1
ATOM 1769 C C . GLY A 1 214 ? 27.910 21.198 -27.599 1.00 56.97 214 GLY A C 1
ATOM 1770 O O . GLY A 1 214 ? 28.317 21.237 -28.758 1.00 56.97 214 GLY A O 1
ATOM 1771 N N . HIS A 1 215 ? 26.599 21.086 -27.343 1.00 49.44 215 HIS A N 1
ATOM 1772 C CA . HIS A 1 215 ? 25.560 21.015 -28.384 1.00 49.44 215 HIS A CA 1
ATOM 1773 C C . HIS A 1 215 ? 25.159 22.382 -28.973 1.00 49.44 215 HIS A C 1
ATOM 1775 O O . HIS A 1 215 ? 24.751 22.453 -30.131 1.00 49.44 215 HIS A O 1
ATOM 1781 N N . LEU A 1 216 ? 25.261 23.469 -28.206 1.00 44.81 216 LEU A N 1
ATOM 1782 C CA . LEU A 1 216 ? 24.983 24.833 -28.666 1.00 44.81 216 LEU A CA 1
ATOM 1783 C C . LEU A 1 216 ? 26.164 25.423 -29.449 1.00 44.81 216 LEU A C 1
ATOM 1785 O O . LEU A 1 216 ? 25.931 26.160 -30.406 1.00 44.81 216 LEU A O 1
ATOM 1789 N N . ALA A 1 217 ? 27.405 25.040 -29.125 1.00 50.09 217 ALA A N 1
ATOM 1790 C CA . ALA A 1 217 ? 28.592 25.362 -29.918 1.00 50.09 217 ALA A CA 1
ATOM 1791 C C . ALA A 1 217 ? 28.470 24.842 -31.363 1.00 50.09 217 ALA A C 1
ATOM 1793 O O . ALA A 1 217 ? 28.813 25.556 -32.301 1.00 50.09 217 ALA A O 1
ATOM 1794 N N . LEU A 1 218 ? 27.867 23.662 -31.562 1.00 44.41 218 LEU A N 1
ATOM 1795 C CA . LEU A 1 218 ? 27.536 23.111 -32.885 1.00 44.41 218 LEU A CA 1
ATOM 1796 C C . LEU A 1 218 ? 26.562 23.991 -33.692 1.00 44.41 218 LEU A C 1
ATOM 1798 O O . LEU A 1 218 ? 26.704 24.103 -34.908 1.00 44.41 218 LEU A O 1
ATOM 1802 N N . ILE A 1 219 ? 25.580 24.619 -33.036 1.00 43.53 219 ILE A N 1
ATOM 1803 C CA . ILE A 1 219 ? 24.579 25.480 -33.691 1.00 43.53 219 ILE A CA 1
ATOM 1804 C C . ILE A 1 219 ? 25.162 26.868 -33.986 1.00 43.53 219 ILE A C 1
ATOM 1806 O O . ILE A 1 219 ? 24.946 27.398 -35.075 1.00 43.53 219 ILE A O 1
ATOM 1810 N N . ALA A 1 220 ? 25.928 27.439 -33.051 1.00 43.19 220 ALA A N 1
ATOM 1811 C CA . ALA A 1 220 ? 26.613 28.717 -33.238 1.00 43.19 220 ALA A CA 1
ATOM 1812 C C . ALA A 1 220 ? 27.663 28.630 -34.356 1.00 43.19 220 ALA A C 1
ATOM 1814 O O . ALA A 1 220 ? 27.649 29.456 -35.264 1.00 43.19 220 ALA A O 1
ATOM 1815 N N . PHE A 1 221 ? 28.475 27.567 -34.365 1.00 42.47 221 PHE A N 1
ATOM 1816 C CA . PHE A 1 221 ? 29.441 27.312 -35.430 1.00 42.47 221 PHE A CA 1
ATOM 1817 C C . PHE A 1 221 ? 28.736 27.158 -36.783 1.00 42.47 221 PHE A C 1
ATOM 1819 O O . PHE A 1 221 ? 29.111 27.833 -37.730 1.00 42.47 221 PHE A O 1
ATOM 1826 N N . ALA A 1 222 ? 27.654 26.375 -36.880 1.00 43.72 222 ALA A N 1
ATOM 1827 C CA . ALA A 1 222 ? 26.907 26.194 -38.131 1.00 43.72 222 ALA A CA 1
ATOM 1828 C C . ALA A 1 222 ? 26.235 27.476 -38.671 1.00 43.72 222 ALA A C 1
ATOM 1830 O O . ALA A 1 222 ? 26.087 27.618 -39.885 1.00 43.72 222 ALA A O 1
ATOM 1831 N N . LEU A 1 223 ? 25.833 28.408 -37.799 1.00 42.91 223 LEU A N 1
ATOM 1832 C CA . LEU A 1 223 ? 25.259 29.702 -38.191 1.00 42.91 223 LEU A CA 1
ATOM 1833 C C . LEU A 1 223 ? 26.329 30.731 -38.594 1.00 42.91 223 LEU A C 1
ATOM 1835 O O . LEU A 1 223 ? 26.066 31.580 -39.444 1.00 42.91 223 LEU A O 1
ATOM 1839 N N . GLU A 1 224 ? 27.535 30.643 -38.032 1.00 40.19 224 GLU A N 1
ATOM 1840 C CA . GLU A 1 224 ? 28.633 31.587 -38.280 1.00 40.19 224 GLU A CA 1
ATOM 1841 C C . GLU A 1 224 ? 29.386 31.301 -39.598 1.00 40.19 224 GLU A C 1
ATOM 1843 O O . GLU A 1 224 ? 29.846 32.230 -40.258 1.00 40.19 224 GLU A O 1
ATOM 1848 N N . ILE A 1 225 ? 29.384 30.052 -40.090 1.00 46.59 225 ILE A N 1
ATOM 1849 C CA . ILE A 1 225 ? 29.833 29.689 -41.461 1.00 46.59 225 ILE A CA 1
ATOM 1850 C C . ILE A 1 225 ? 28.807 30.011 -42.563 1.00 46.59 225 ILE A C 1
ATOM 1852 O O . ILE A 1 225 ? 28.978 29.623 -43.720 1.00 46.59 225 ILE A O 1
ATOM 1856 N N . GLY A 1 226 ? 27.772 30.793 -42.244 1.00 45.72 226 GLY A N 1
ATOM 1857 C CA . GLY A 1 226 ? 26.801 31.309 -43.206 1.00 45.72 226 GLY A CA 1
ATOM 1858 C C . GLY A 1 226 ? 27.397 32.117 -44.367 1.00 45.72 226 GLY A C 1
ATOM 1859 O O . GLY A 1 226 ? 26.700 32.289 -45.362 1.00 45.72 226 GLY A O 1
ATOM 1860 N N . HIS A 1 227 ? 28.663 32.558 -44.322 1.00 41.22 227 HIS A N 1
ATOM 1861 C CA . HIS A 1 227 ? 29.356 33.148 -45.472 1.00 41.22 227 HIS A CA 1
ATOM 1862 C C . HIS A 1 227 ? 30.867 32.836 -45.511 1.00 41.22 227 HIS A C 1
ATOM 1864 O O . HIS A 1 227 ? 31.627 33.196 -44.621 1.00 41.22 227 HIS A O 1
ATOM 1870 N N . THR A 1 228 ? 31.265 32.218 -46.631 1.00 45.44 228 THR A N 1
ATOM 1871 C CA . THR A 1 228 ? 32.601 32.175 -47.258 1.00 45.44 228 THR A CA 1
ATOM 1872 C C . THR A 1 228 ? 33.776 31.636 -46.432 1.00 45.44 228 THR A C 1
ATOM 1874 O O . THR A 1 228 ? 34.491 32.397 -45.787 1.00 45.44 228 THR A O 1
ATOM 1877 N N . ALA A 1 229 ? 34.098 30.350 -46.594 1.00 36.81 229 ALA A N 1
ATOM 1878 C CA . ALA A 1 229 ? 35.474 29.884 -46.430 1.00 36.81 229 ALA A CA 1
ATOM 1879 C C . ALA A 1 229 ? 35.774 28.715 -47.380 1.00 36.81 229 ALA A C 1
ATOM 1881 O O . ALA A 1 229 ? 35.061 27.716 -47.416 1.00 36.81 229 ALA A O 1
ATOM 1882 N N . ASP A 1 230 ? 36.831 28.906 -48.162 1.00 45.12 230 ASP A N 1
ATOM 1883 C CA . ASP A 1 230 ? 37.481 27.944 -49.047 1.00 45.12 230 ASP A CA 1
ATOM 1884 C C . ASP A 1 230 ? 37.874 26.666 -48.280 1.00 45.12 230 ASP A C 1
ATOM 1886 O O . ASP A 1 230 ? 38.512 26.728 -47.228 1.00 45.12 230 ASP A O 1
ATOM 1890 N N . THR A 1 231 ? 37.457 25.500 -48.780 1.00 46.44 231 THR A N 1
ATOM 1891 C CA . THR A 1 231 ? 37.580 24.204 -48.089 1.00 46.44 231 THR A CA 1
ATOM 1892 C C . THR A 1 231 ? 38.886 23.466 -48.387 1.00 46.44 231 THR A C 1
ATOM 1894 O O . THR A 1 231 ? 39.004 22.276 -48.092 1.00 46.44 231 THR A O 1
ATOM 1897 N N . THR A 1 232 ? 39.895 24.116 -48.966 1.00 42.00 232 THR A N 1
ATOM 1898 C CA . THR A 1 232 ? 41.198 23.474 -49.174 1.00 42.00 232 THR A CA 1
ATOM 1899 C C . THR A 1 232 ? 42.072 23.587 -47.924 1.00 42.00 232 THR A C 1
ATOM 1901 O O . THR A 1 232 ? 42.833 24.537 -47.766 1.00 42.00 232 THR A O 1
ATOM 1904 N N . GLY A 1 233 ? 41.985 22.587 -47.041 1.00 48.91 233 GLY A N 1
ATOM 1905 C CA . GLY A 1 233 ? 43.057 22.298 -46.078 1.00 48.91 233 GLY A CA 1
ATOM 1906 C C . GLY A 1 233 ? 42.725 22.390 -44.589 1.00 48.91 233 GLY A C 1
ATOM 1907 O O . GLY A 1 233 ? 43.617 22.728 -43.815 1.00 48.91 233 GLY A O 1
ATOM 1908 N N . ARG A 1 234 ? 41.496 22.089 -44.155 1.00 44.56 234 ARG A N 1
ATOM 1909 C CA . ARG A 1 234 ? 41.205 21.894 -42.725 1.00 44.56 234 ARG A CA 1
ATOM 1910 C C . ARG A 1 234 ? 40.322 20.678 -42.501 1.00 44.56 234 ARG A C 1
ATOM 1912 O O . ARG A 1 234 ? 39.305 20.511 -43.172 1.00 44.56 234 ARG A O 1
ATOM 1919 N N . ASP A 1 235 ? 40.772 19.840 -41.577 1.00 45.22 235 ASP A N 1
ATOM 1920 C CA . ASP A 1 235 ? 40.118 18.621 -41.136 1.00 45.22 235 ASP A CA 1
ATOM 1921 C C . ASP A 1 235 ? 38.667 18.886 -40.732 1.00 45.22 235 ASP A C 1
ATOM 1923 O O . ASP A 1 235 ? 38.319 19.937 -40.194 1.00 45.22 235 ASP A O 1
ATOM 1927 N N . SER A 1 236 ? 37.808 17.925 -41.066 1.00 50.62 236 SER A N 1
ATOM 1928 C CA . SER A 1 236 ? 36.360 17.982 -40.879 1.00 50.62 236 SER A CA 1
ATOM 1929 C C . SER A 1 236 ? 35.950 18.479 -39.485 1.00 50.62 236 SER A C 1
ATOM 1931 O O . SER A 1 236 ? 36.651 18.237 -38.510 1.00 50.62 236 SER A O 1
ATOM 1933 N N . ILE A 1 237 ? 34.748 19.052 -39.364 1.00 46.62 237 ILE A N 1
ATOM 1934 C CA . ILE A 1 237 ? 34.075 19.366 -38.083 1.00 46.62 237 ILE A CA 1
ATOM 1935 C C . ILE A 1 237 ? 34.161 18.189 -37.077 1.00 46.62 237 ILE A C 1
ATOM 1937 O O . ILE A 1 237 ? 34.208 18.404 -35.869 1.00 46.62 237 ILE A O 1
ATOM 1941 N N . GLY A 1 238 ? 34.270 16.946 -37.566 1.00 44.50 238 GLY A N 1
ATOM 1942 C CA . GLY A 1 238 ? 34.514 15.750 -36.754 1.00 44.50 238 GLY A CA 1
ATOM 1943 C C . GLY A 1 238 ? 35.829 15.734 -35.956 1.00 44.50 238 GLY A C 1
ATOM 1944 O O . GLY A 1 238 ? 35.877 15.067 -34.932 1.00 44.50 238 GLY A O 1
ATOM 1945 N N . ALA A 1 239 ? 36.862 16.476 -36.369 1.00 47.06 239 ALA A N 1
ATOM 1946 C CA . ALA A 1 239 ? 38.128 16.607 -35.641 1.00 47.06 239 ALA A CA 1
ATOM 1947 C C . ALA A 1 239 ? 38.014 17.581 -34.454 1.00 47.06 239 ALA A C 1
ATOM 1949 O O . ALA A 1 239 ? 38.511 17.281 -33.376 1.00 47.06 239 ALA A O 1
ATOM 1950 N N . TYR A 1 240 ? 37.266 18.682 -34.606 1.00 45.84 240 TYR A N 1
ATOM 1951 C CA . TYR A 1 240 ? 36.961 19.604 -33.499 1.00 45.84 240 TYR A CA 1
ATOM 1952 C C . TYR A 1 240 ? 36.111 18.938 -32.403 1.00 45.84 240 TYR A C 1
ATOM 1954 O O . TYR A 1 240 ? 36.292 19.211 -31.222 1.00 45.84 240 TYR A O 1
ATOM 1962 N N . LEU A 1 241 ? 35.214 18.021 -32.782 1.00 44.75 241 LEU A N 1
ATOM 1963 C CA . LEU A 1 241 ? 34.390 17.253 -31.839 1.00 44.75 241 LEU A CA 1
ATOM 1964 C C . LEU A 1 241 ? 35.155 16.146 -31.101 1.00 44.75 241 LEU A C 1
ATOM 1966 O O . LEU A 1 241 ? 34.643 15.616 -30.117 1.00 44.75 241 LEU A O 1
ATOM 1970 N N . ALA A 1 242 ? 36.348 15.775 -31.570 1.00 49.09 242 ALA A N 1
ATOM 1971 C CA . ALA A 1 242 ? 37.171 14.748 -30.940 1.00 49.09 242 ALA A CA 1
ATOM 1972 C C . ALA A 1 242 ? 38.060 15.298 -29.807 1.00 49.09 242 ALA A C 1
ATOM 1974 O O . ALA A 1 242 ? 38.639 14.507 -29.064 1.00 49.09 242 ALA A O 1
ATOM 1975 N N . GLU A 1 243 ? 38.168 16.626 -29.668 1.00 49.44 243 GLU A N 1
ATOM 1976 C CA . GLU A 1 243 ? 39.087 17.284 -28.725 1.00 49.44 243 GLU A CA 1
ATOM 1977 C C . GLU A 1 243 ? 38.402 17.928 -27.509 1.00 49.44 243 GLU A C 1
ATOM 1979 O O . GLU A 1 243 ? 39.088 18.254 -26.538 1.00 49.44 243 GLU A O 1
ATOM 1984 N N . GLU A 1 244 ? 37.071 18.077 -27.492 1.00 52.91 244 GLU A N 1
ATOM 1985 C CA . GLU A 1 244 ? 36.383 18.483 -26.262 1.00 52.91 244 GLU A CA 1
ATOM 1986 C C . GLU A 1 244 ? 36.303 17.293 -25.293 1.00 52.91 244 GLU A C 1
ATOM 1988 O O . GLU A 1 244 ? 35.736 16.251 -25.644 1.00 52.91 244 GLU A O 1
ATOM 1993 N N . PRO A 1 245 ? 36.851 17.406 -24.067 1.00 56.28 245 PRO A N 1
ATOM 1994 C CA . PRO A 1 245 ? 36.719 16.343 -23.089 1.00 56.28 245 PRO A CA 1
ATOM 1995 C C . PRO A 1 245 ? 35.233 16.138 -22.810 1.00 56.28 245 PRO A C 1
ATOM 1997 O O . PRO A 1 245 ? 34.517 17.085 -22.475 1.00 56.28 245 PRO A O 1
ATOM 2000 N N . ALA A 1 246 ? 34.770 14.893 -22.954 1.00 58.03 246 ALA A N 1
ATOM 2001 C CA . ALA A 1 246 ? 33.418 14.529 -22.564 1.00 58.03 246 ALA A CA 1
ATOM 2002 C C . ALA A 1 246 ? 33.155 15.061 -21.143 1.00 58.03 246 ALA A C 1
ATOM 2004 O O . ALA A 1 246 ? 34.045 14.962 -20.287 1.00 58.03 246 ALA A O 1
ATOM 2005 N N . PRO A 1 247 ? 31.974 15.652 -20.881 1.00 57.12 247 PRO A N 1
ATOM 2006 C CA . PRO A 1 247 ? 31.670 16.163 -19.555 1.00 57.12 247 PRO A CA 1
ATOM 2007 C C . PRO A 1 247 ? 31.861 15.031 -18.538 1.00 57.12 247 PRO A C 1
ATOM 2009 O O . PRO A 1 247 ? 31.542 13.882 -18.859 1.00 57.12 247 PRO A O 1
ATOM 2012 N N . PRO A 1 248 ? 32.399 15.332 -17.342 1.00 61.16 248 PRO A N 1
ATOM 2013 C CA . PRO A 1 248 ? 32.748 14.310 -16.366 1.00 61.16 248 PRO A CA 1
ATOM 2014 C C . PRO A 1 248 ? 31.547 13.403 -16.107 1.00 61.16 248 PRO A C 1
ATOM 2016 O O . PRO A 1 248 ? 30.423 13.892 -15.955 1.00 61.16 248 PRO A O 1
ATOM 2019 N N . GLU A 1 249 ? 31.785 12.088 -16.086 1.00 62.03 249 GLU A N 1
ATOM 2020 C CA . GLU A 1 249 ? 30.748 11.123 -15.736 1.00 62.03 249 GLU A CA 1
ATOM 2021 C C . GLU A 1 249 ? 30.192 11.485 -14.359 1.00 62.03 249 GLU A C 1
ATOM 2023 O O . GLU A 1 249 ? 30.969 11.635 -13.407 1.00 62.03 249 GLU A O 1
ATOM 2028 N N . PRO A 1 250 ? 28.872 11.686 -14.229 1.00 61.47 250 PRO A N 1
ATOM 2029 C CA . PRO A 1 250 ? 28.385 12.156 -12.948 1.00 61.47 250 PRO A CA 1
ATOM 2030 C C . PRO A 1 250 ? 28.468 11.072 -11.862 1.00 61.47 250 PRO A C 1
ATOM 2032 O O . PRO A 1 250 ? 28.592 9.882 -12.156 1.00 61.47 250 PRO A O 1
ATOM 2035 N N . PRO A 1 251 ? 28.437 11.455 -10.578 1.00 63.28 251 PRO A N 1
ATOM 2036 C CA . PRO A 1 251 ? 28.790 10.571 -9.467 1.00 63.28 251 PRO A CA 1
ATOM 2037 C C . PRO A 1 251 ? 27.615 9.688 -9.001 1.00 63.28 251 PRO A C 1
ATOM 2039 O O . PRO A 1 251 ? 27.453 9.447 -7.806 1.00 63.28 251 PRO A O 1
ATOM 2042 N N . TRP A 1 252 ? 26.740 9.248 -9.909 1.00 61.12 252 TRP A N 1
ATOM 2043 C CA . TRP A 1 252 ? 25.479 8.565 -9.572 1.00 61.12 252 TRP A CA 1
ATOM 2044 C C . TRP A 1 252 ? 25.668 7.150 -8.986 1.00 61.12 252 TRP A C 1
ATOM 2046 O O . TRP A 1 252 ? 24.762 6.649 -8.316 1.00 61.12 252 TRP A O 1
ATOM 2056 N N . GLY A 1 253 ? 26.828 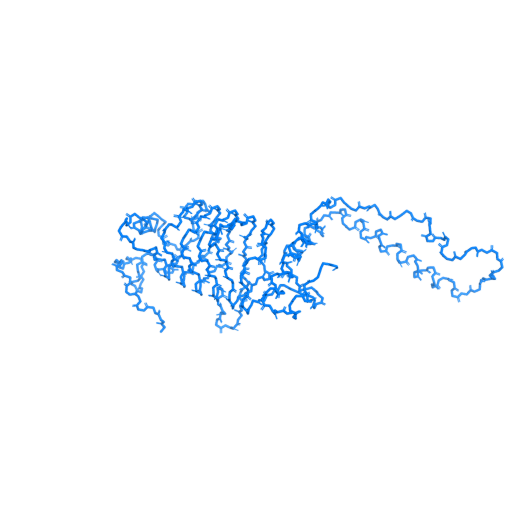6.511 -9.190 1.00 58.88 253 GLY A N 1
ATOM 2057 C CA . GLY A 1 253 ? 27.066 5.115 -8.791 1.00 58.88 253 GLY A CA 1
ATOM 2058 C C . GLY A 1 253 ? 26.044 4.135 -9.398 1.00 58.88 253 GLY A C 1
ATOM 2059 O O . GLY A 1 253 ? 25.343 4.466 -10.351 1.00 58.88 253 GLY A O 1
ATOM 2060 N N . ASP A 1 254 ? 25.898 2.945 -8.808 1.00 63.78 254 ASP A N 1
ATOM 2061 C CA . ASP A 1 254 ? 24.971 1.891 -9.273 1.00 63.78 254 ASP A CA 1
ATOM 2062 C C . ASP A 1 254 ? 23.478 2.161 -8.963 1.00 63.78 254 ASP A C 1
ATOM 2064 O O . ASP A 1 254 ? 22.645 1.267 -9.102 1.00 63.78 254 ASP A O 1
ATOM 2068 N N . LYS A 1 255 ? 23.078 3.378 -8.553 1.00 68.88 255 LYS A N 1
ATOM 2069 C CA . LYS A 1 255 ? 21.669 3.684 -8.203 1.00 68.88 255 LYS A CA 1
ATOM 2070 C C . LYS A 1 255 ? 20.693 3.420 -9.351 1.00 68.88 255 LYS A C 1
ATOM 2072 O O . LYS A 1 255 ? 19.574 2.958 -9.138 1.00 68.88 255 LYS A O 1
ATOM 2077 N N . TYR A 1 256 ? 21.138 3.673 -10.573 1.00 77.94 256 TYR A N 1
ATOM 2078 C CA . TYR A 1 256 ? 20.388 3.349 -11.780 1.00 77.94 256 TYR A CA 1
ATOM 2079 C C . TYR A 1 256 ? 20.301 1.844 -12.054 1.00 77.94 256 TYR A C 1
ATOM 2081 O O . TYR A 1 256 ? 19.325 1.397 -12.652 1.00 77.94 256 TYR A O 1
ATOM 2089 N N . GLY A 1 257 ? 21.261 1.057 -11.562 1.00 84.00 257 GLY A N 1
ATOM 2090 C CA . GLY A 1 257 ? 21.232 -0.402 -11.639 1.00 84.00 257 GLY A CA 1
ATOM 2091 C C . GLY A 1 257 ? 20.047 -1.000 -10.878 1.00 84.00 257 GLY A C 1
ATOM 2092 O O . GLY A 1 257 ? 19.420 -1.943 -11.358 1.00 84.00 257 GLY A O 1
ATOM 2093 N N . GLU A 1 258 ? 19.658 -0.411 -9.742 1.00 87.94 258 GLU A N 1
ATOM 2094 C CA . GLU A 1 258 ? 18.452 -0.838 -9.019 1.00 87.94 258 GLU A CA 1
ATOM 2095 C C . GLU A 1 258 ? 17.169 -0.523 -9.794 1.00 87.94 258 GLU A C 1
ATOM 2097 O O . GLU A 1 258 ? 16.285 -1.374 -9.899 1.00 87.94 258 GLU A O 1
ATOM 2102 N N . VAL A 1 259 ? 17.076 0.662 -10.403 1.00 90.38 259 VAL A N 1
ATOM 2103 C CA . VAL A 1 259 ? 15.940 1.021 -11.269 1.00 90.38 259 VAL A CA 1
ATOM 2104 C C . VAL A 1 259 ? 15.861 0.070 -12.466 1.00 90.38 259 VAL A C 1
ATOM 2106 O O . VAL A 1 259 ? 14.795 -0.471 -12.762 1.00 90.38 259 VAL A O 1
ATOM 2109 N N . GLU A 1 260 ? 16.988 -0.203 -13.122 1.00 89.50 260 GLU A N 1
ATOM 2110 C CA . GLU A 1 260 ? 17.073 -1.161 -14.223 1.00 89.50 260 GLU A CA 1
ATOM 2111 C C . GLU A 1 260 ? 16.626 -2.569 -13.793 1.00 89.50 260 GLU A C 1
ATOM 2113 O O . GLU A 1 260 ? 15.855 -3.227 -14.502 1.00 89.50 260 GLU A O 1
ATOM 2118 N N . ARG A 1 261 ? 17.049 -3.029 -12.608 1.00 91.69 261 ARG A N 1
ATOM 2119 C CA . ARG A 1 261 ? 16.624 -4.310 -12.026 1.00 91.69 261 ARG A CA 1
ATOM 2120 C C . ARG A 1 261 ? 15.109 -4.369 -11.841 1.00 91.69 261 ARG A C 1
ATOM 2122 O O . ARG A 1 261 ? 14.503 -5.387 -12.183 1.00 91.69 261 ARG A O 1
ATOM 2129 N N . LEU A 1 262 ? 14.487 -3.292 -11.356 1.00 93.81 262 LEU A N 1
ATOM 2130 C CA . LEU A 1 262 ? 13.029 -3.206 -11.221 1.00 93.81 262 LEU A CA 1
ATOM 2131 C C . LEU A 1 262 ? 12.327 -3.309 -12.580 1.00 93.81 262 LEU A C 1
ATOM 2133 O O . LEU A 1 262 ? 11.388 -4.094 -12.708 1.00 93.81 262 LEU A O 1
ATOM 2137 N N . TYR A 1 263 ? 12.814 -2.604 -13.606 1.00 93.12 263 TYR A N 1
ATOM 2138 C CA . TYR A 1 263 ? 12.282 -2.714 -14.970 1.00 93.12 263 TYR A CA 1
ATOM 2139 C C . TYR A 1 263 ? 12.382 -4.139 -15.522 1.00 93.12 263 TYR A C 1
ATOM 2141 O O . TYR A 1 263 ? 11.408 -4.663 -16.062 1.00 93.12 263 TYR A O 1
ATOM 2149 N N . ARG A 1 264 ? 13.536 -4.798 -15.354 1.00 92.06 264 ARG A N 1
ATOM 2150 C CA . ARG A 1 264 ? 13.737 -6.191 -15.789 1.00 92.06 264 ARG A CA 1
ATOM 2151 C C . ARG A 1 264 ? 12.784 -7.150 -15.071 1.00 92.06 264 ARG A C 1
ATOM 2153 O O . ARG A 1 264 ? 12.177 -7.999 -15.721 1.00 92.06 264 ARG A O 1
ATOM 2160 N N . ASN A 1 265 ? 12.617 -6.993 -13.758 1.00 95.00 265 ASN A N 1
ATOM 2161 C CA . ASN A 1 265 ? 11.684 -7.796 -12.966 1.00 95.00 265 ASN A CA 1
ATOM 2162 C C . ASN A 1 265 ? 10.232 -7.601 -13.417 1.00 95.00 265 ASN A C 1
ATOM 2164 O O . ASN A 1 265 ? 9.514 -8.582 -13.602 1.00 95.00 265 ASN A O 1
ATOM 2168 N N . LEU A 1 266 ? 9.816 -6.349 -13.622 1.00 94.00 266 LEU A N 1
ATOM 2169 C CA . LEU A 1 266 ? 8.459 -6.009 -14.040 1.00 94.00 266 LEU A CA 1
ATOM 2170 C C . LEU A 1 266 ? 8.154 -6.507 -15.459 1.00 94.00 266 LEU A C 1
ATOM 2172 O O . LEU A 1 266 ? 7.064 -7.010 -15.719 1.00 94.00 266 LEU A O 1
ATOM 2176 N N . LYS A 1 267 ? 9.129 -6.440 -16.369 1.00 92.38 267 LYS A N 1
ATOM 2177 C CA . LYS A 1 267 ? 8.996 -7.024 -17.705 1.00 92.38 267 LYS A CA 1
ATOM 2178 C C . LYS A 1 267 ? 8.745 -8.533 -17.638 1.00 92.38 267 LYS A C 1
ATOM 2180 O O . LYS A 1 267 ? 7.771 -9.006 -18.215 1.00 92.38 267 LYS A O 1
ATOM 2185 N N . LEU A 1 268 ? 9.575 -9.272 -16.893 1.00 93.38 268 LEU A N 1
ATOM 2186 C CA . LEU A 1 268 ? 9.401 -10.719 -16.700 1.00 93.38 268 LEU A CA 1
ATOM 2187 C C . LEU A 1 268 ? 8.047 -11.054 -16.059 1.00 93.38 268 LEU A C 1
ATOM 2189 O O . LEU A 1 268 ? 7.431 -12.056 -16.413 1.00 93.38 268 LEU A O 1
ATOM 2193 N N . ASN A 1 269 ? 7.580 -10.216 -15.132 1.00 94.88 269 ASN A N 1
ATOM 2194 C CA . ASN A 1 269 ? 6.266 -10.357 -14.514 1.00 94.88 269 ASN A CA 1
ATOM 2195 C C . ASN A 1 269 ? 5.127 -10.260 -15.541 1.00 94.88 269 ASN A C 1
ATOM 2197 O O . ASN A 1 269 ? 4.302 -11.169 -15.624 1.00 94.88 269 ASN A O 1
ATOM 2201 N N . TYR A 1 270 ? 5.111 -9.209 -16.367 1.00 92.69 270 TYR A N 1
ATOM 2202 C CA . TYR A 1 270 ? 4.089 -9.047 -17.403 1.00 92.69 270 TYR A CA 1
ATOM 2203 C C . TYR A 1 270 ? 4.160 -10.128 -18.483 1.00 92.69 270 TYR A C 1
ATOM 2205 O O . TYR A 1 270 ? 3.121 -10.631 -18.908 1.00 92.69 270 TYR A O 1
ATOM 2213 N N . GLU A 1 271 ? 5.361 -10.542 -18.895 1.00 92.25 271 GLU A N 1
ATOM 2214 C CA . GLU A 1 271 ? 5.539 -11.659 -19.831 1.00 92.25 271 GLU A CA 1
ATOM 2215 C C . GLU A 1 271 ? 4.971 -12.966 -19.263 1.00 92.25 271 GLU A C 1
ATOM 2217 O O . GLU A 1 271 ? 4.256 -13.680 -19.968 1.00 92.25 271 GLU A O 1
ATOM 2222 N N . ALA A 1 272 ? 5.223 -13.257 -17.982 1.00 92.31 272 ALA A N 1
ATOM 2223 C CA . ALA A 1 272 ? 4.672 -14.429 -17.302 1.00 92.31 272 ALA A CA 1
ATOM 2224 C C . ALA A 1 272 ? 3.140 -14.371 -17.169 1.00 92.31 272 ALA A C 1
ATOM 2226 O O . ALA A 1 272 ? 2.481 -15.410 -17.211 1.00 92.31 272 ALA A O 1
ATOM 2227 N N . ALA A 1 273 ? 2.567 -13.170 -17.053 1.00 90.69 273 ALA A N 1
ATOM 2228 C CA . ALA A 1 273 ? 1.123 -12.942 -17.042 1.00 90.69 273 ALA A CA 1
ATOM 2229 C C . ALA A 1 273 ? 0.481 -12.931 -18.448 1.00 90.69 273 ALA A C 1
ATOM 2231 O O . ALA A 1 273 ? -0.743 -12.850 -18.557 1.00 90.69 273 ALA A O 1
ATOM 2232 N N . GLY A 1 274 ? 1.276 -13.008 -19.524 1.00 90.88 274 GLY A N 1
ATOM 2233 C CA . GLY A 1 274 ? 0.801 -12.908 -20.909 1.00 90.88 274 GLY A CA 1
ATOM 2234 C C . GLY A 1 274 ? 0.434 -11.485 -21.356 1.00 90.88 274 GLY A C 1
ATOM 2235 O O . GLY A 1 274 ? -0.175 -11.310 -22.412 1.00 90.88 274 GLY A O 1
ATOM 2236 N N . ASP A 1 275 ? 0.807 -10.460 -20.586 1.00 87.38 275 ASP A N 1
ATOM 2237 C CA . ASP A 1 275 ? 0.573 -9.047 -20.894 1.00 87.38 275 ASP A CA 1
ATOM 2238 C C . ASP A 1 275 ? 1.757 -8.446 -21.669 1.00 87.38 275 ASP A C 1
ATOM 2240 O O . ASP A 1 275 ? 2.521 -7.602 -21.194 1.00 87.38 275 ASP A O 1
ATOM 2244 N N . TYR A 1 276 ? 1.926 -8.904 -22.909 1.00 85.75 276 TYR A N 1
ATOM 2245 C CA . TYR A 1 276 ? 3.044 -8.482 -23.759 1.00 85.75 276 TYR A CA 1
ATOM 2246 C C . TYR A 1 276 ? 3.014 -6.993 -24.125 1.00 85.75 276 TYR A C 1
ATOM 2248 O O . TYR A 1 276 ? 4.052 -6.430 -24.470 1.00 85.75 276 TYR A O 1
ATOM 2256 N N . LYS A 1 277 ? 1.842 -6.346 -24.048 1.00 84.56 277 LYS A N 1
ATOM 2257 C CA . LYS A 1 277 ? 1.716 -4.908 -24.299 1.00 84.56 277 LYS A CA 1
ATOM 2258 C C . LYS A 1 277 ? 2.434 -4.126 -23.202 1.00 84.56 277 LYS A C 1
ATOM 2260 O O . LYS A 1 277 ? 3.344 -3.362 -23.510 1.00 84.56 277 LYS A O 1
ATOM 2265 N N . ASN A 1 278 ? 2.075 -4.361 -21.938 1.00 82.69 278 ASN A N 1
ATOM 2266 C CA . ASN A 1 278 ? 2.755 -3.697 -20.829 1.00 82.69 278 ASN A CA 1
ATOM 2267 C C . ASN A 1 278 ? 4.232 -4.120 -20.757 1.00 82.69 278 ASN A C 1
ATOM 2269 O O . ASN A 1 278 ? 5.091 -3.267 -20.557 1.00 82.69 278 ASN A O 1
ATOM 2273 N N . ALA A 1 279 ? 4.573 -5.382 -21.038 1.00 81.56 279 ALA A N 1
ATOM 2274 C CA . ALA A 1 279 ? 5.974 -5.817 -21.088 1.00 81.56 279 ALA A CA 1
ATOM 2275 C C . ALA A 1 279 ? 6.856 -5.013 -22.074 1.00 81.56 279 ALA A C 1
ATOM 2277 O O . ALA A 1 279 ? 8.053 -4.859 -21.832 1.00 81.56 279 ALA A O 1
ATOM 2278 N N . GLY A 1 280 ? 6.291 -4.507 -23.179 1.00 77.75 280 GLY A N 1
ATOM 2279 C CA . GLY A 1 280 ? 6.999 -3.657 -24.147 1.00 77.75 280 GLY A CA 1
ATOM 2280 C C . GLY A 1 280 ? 7.088 -2.180 -23.743 1.00 77.75 280 GLY A C 1
ATOM 2281 O O . GLY A 1 280 ? 8.090 -1.518 -24.029 1.00 77.75 280 GLY A O 1
ATOM 2282 N N . ASP A 1 281 ? 6.070 -1.671 -23.045 1.00 78.25 281 ASP A N 1
ATOM 2283 C CA . ASP A 1 281 ? 6.004 -0.275 -22.588 1.00 78.25 281 ASP A CA 1
ATOM 2284 C C . ASP A 1 281 ? 7.030 0.028 -21.475 1.00 78.25 281 ASP A C 1
ATOM 2286 O O . ASP A 1 281 ? 7.503 1.162 -21.360 1.00 78.25 281 ASP A O 1
ATOM 2290 N N . PHE A 1 282 ? 7.411 -0.983 -20.683 1.00 74.44 282 PHE A N 1
ATOM 2291 C CA . PHE A 1 282 ? 8.408 -0.878 -19.613 1.00 74.44 282 PHE A CA 1
ATOM 2292 C C . PHE A 1 282 ? 9.810 -1.263 -20.104 1.00 74.44 282 PHE A C 1
ATOM 2294 O O . PHE A 1 282 ? 10.212 -2.426 -20.069 1.00 74.44 282 PHE A O 1
ATOM 2301 N N . HIS A 1 283 ? 10.592 -0.265 -20.511 1.00 66.75 283 HIS A N 1
ATOM 2302 C CA . HIS A 1 283 ? 12.009 -0.424 -20.833 1.00 66.75 283 HIS A CA 1
ATOM 2303 C C . HIS A 1 283 ? 12.860 0.643 -20.142 1.00 66.75 283 HIS A C 1
ATOM 2305 O O . HIS A 1 283 ? 12.438 1.786 -19.967 1.00 66.75 283 HIS A O 1
ATOM 2311 N N . TYR A 1 284 ? 14.068 0.238 -19.754 1.00 61.56 284 TYR A N 1
ATOM 2312 C CA . TYR A 1 284 ? 15.092 1.127 -19.223 1.00 61.56 284 TYR A CA 1
ATOM 2313 C C . TYR A 1 284 ? 15.832 1.793 -20.396 1.00 61.56 284 TYR A C 1
ATOM 2315 O O . TYR A 1 284 ? 16.359 1.087 -21.259 1.00 61.56 284 TYR A O 1
ATOM 2323 N N . GLY A 1 285 ? 15.808 3.130 -20.456 1.00 53.69 285 GLY A N 1
ATOM 2324 C CA . GLY A 1 285 ? 16.340 3.933 -21.566 1.00 53.69 285 GLY A CA 1
ATOM 2325 C C . GLY A 1 285 ? 15.953 5.406 -21.491 1.00 53.69 285 GLY A C 1
ATOM 2326 O O . GLY A 1 285 ? 14.790 5.715 -21.114 1.00 53.69 285 GLY A O 1
#

Mean predicted aligned error: 10.7 Å

Radius of gyration: 26.15 Å; Cα contacts (8 Å, |Δi|>4): 520; chains: 1; bounding box: 68×52×74 Å

Solvent-accessible surface area (backbone atoms only — not comparable to full-atom values): 15414 Å² total; per-residue (Å²): 129,101,65,85,70,76,68,86,61,66,56,28,92,89,34,94,86,52,34,24,62,53,55,28,80,61,69,82,58,59,64,68,62,40,51,52,57,50,49,60,58,70,66,47,83,84,58,81,48,51,82,40,57,44,27,36,43,52,63,82,66,60,56,70,78,81,40,32,62,36,72,36,81,39,34,34,34,33,32,44,16,32,28,64,30,58,40,34,28,37,45,15,30,33,55,23,42,35,38,29,41,45,17,36,42,72,63,12,37,35,30,37,47,16,33,31,36,14,46,35,39,40,34,31,37,30,54,56,46,98,86,65,51,62,56,74,37,37,35,35,41,24,42,40,40,75,42,98,64,32,36,46,35,42,27,56,30,50,44,41,47,30,34,46,60,80,32,71,43,53,68,49,43,80,41,73,56,42,62,25,70,59,97,85,38,56,41,62,25,53,54,56,50,52,59,50,61,42,70,72,35,73,65,47,53,58,50,50,48,53,54,45,48,64,57,46,51,56,52,52,52,62,60,64,64,73,65,86,78,86,79,87,83,70,83,55,75,69,56,66,66,69,68,59,76,74,70,76,81,74,92,65,73,68,61,60,54,56,48,43,51,41,37,54,26,40,25,53,23,26,51,75,71,68,37,60,67,62,29,64,51,44,67,82,128

Foldseek 3Di:
DPPPPPDPAFFDPPAPVRHRLQQGQDLPRDPVRNVVVLVVQVPPPPDQERESANGEAHDPDDQCPHQDLAERPHEYECDNYEDPEEHHNHNGEDLEHYDHHQYEDPHAYECHNYEFNAEYEHECHQPADPVRDRDAHAYEQEQYHYDPHGEYEYYCHEQQRYDHQNHQLQHYHYYNYAHHDDPNFGAHNLVVVLVVVLVPDPVSVVLVVVVVVLVVVVVVVVVVVPDDDDPPDDDDPVVVNVPPPRRPDDPSPCSVVRRQSNLVSNLNNCVVVVNVVVSVSRDDD

pLDDT: mean 80.94, std 17.05, range [36.81, 98.38]